Protein AF-A0A2H6MY97-F1 (afdb_monomer_lite)

Secondary structure (DSSP, 8-state):
----PPPHHHHHHHHHHHHHHHHTT-SEEEE-SSTTGGGT-S-EEEE-TTS-EEEE---SSSS-EEEEEEEETTEEEEEEEETT--SEEEEEESPPGGG--TTTS-GGGGGG-SEEEEEEE-SS-EEEEEEEETTEEEEEPEEEETTEEEEE--GGGG-SSEEEEEEEEEETTS-EEEEEEEEES-TT------HHHHHHHHS-HHHHHHHHHTT-

pLDDT: mean 85.17, std 16.28, range [37.44, 98.88]

Foldseek 3Di:
DDPPDDDPVRVVVVVVVVVCVVQLQAQEDEEADCACVVVVRNWQWFADPSQYIYGYHHDCPPQQWDKDWDQDVQQIWMDIDHPPQDWDKTWRAVHFPQSDGPNRGPLLVSQVDFKGKMFIDDPAAWPWKWKDKQNHTDDTFDDDDDRITIDGDHCVVQADDKMKMKIWIAGPVGRIDIDIHIGYSDPVDDDGDDPVSHCVVVDPVVVVVVVVVVVD

InterPro domains:
  IPR056229 TMEM62, Ig-like domain [PF24384] (84-187)

Sequence (216 aa):
YFTKSKSPKEILCYALIIYFALISFALVYLCGHFHTLGGLMPVLHTRHPDGTLELELGDWKNSRKYRILAFDHDLFSFADLKFEEWPVILITNPKSYLYSSYAHEPLQRILHSTHIRILAFSPSPIKSVKIMIDDIYLGDAIQVSGPLYVLKWSPKNYSQGFHQIAVTVKDISGRSATQLHTFAMQGSLSLKFDLLASWLLLTDHYIWVSIISDKW

Structure (mmCIF, N/CA/C/O backbone):
data_AF-A0A2H6MY97-F1
#
_entry.id   AF-A0A2H6MY97-F1
#
loop_
_atom_site.group_PDB
_atom_site.id
_atom_site.type_symbol
_atom_site.label_atom_id
_atom_site.label_alt_id
_atom_site.label_comp_id
_atom_site.label_asym_id
_atom_site.label_entity_id
_atom_site.label_seq_id
_atom_site.pdbx_PDB_ins_code
_atom_site.Cartn_x
_atom_site.Cartn_y
_atom_site.Cartn_z
_atom_site.occupancy
_atom_site.B_iso_or_equiv
_atom_site.auth_seq_id
_atom_site.auth_comp_id
_atom_site.auth_asym_id
_atom_site.auth_atom_id
_atom_site.pdbx_PDB_model_num
ATOM 1 N N . TYR A 1 1 ? 31.826 -40.127 -27.711 1.00 38.97 1 TYR A N 1
ATOM 2 C CA . TYR A 1 1 ? 31.377 -38.764 -28.046 1.00 38.97 1 TYR A CA 1
ATOM 3 C C . TYR A 1 1 ? 31.583 -37.884 -26.828 1.00 38.97 1 TYR A C 1
ATOM 5 O O . TYR A 1 1 ? 30.948 -38.112 -25.810 1.00 38.97 1 TYR A O 1
ATOM 13 N N . PHE A 1 2 ? 32.565 -36.984 -26.898 1.00 40.22 2 PHE A N 1
ATOM 14 C CA . PHE A 1 2 ? 32.974 -36.101 -25.804 1.00 40.22 2 PHE A CA 1
ATOM 15 C C . PHE A 1 2 ? 31.799 -35.235 -25.323 1.00 40.22 2 PHE A C 1
ATOM 17 O O . PHE A 1 2 ? 31.255 -34.449 -26.098 1.00 40.22 2 PHE A O 1
ATOM 24 N N . THR A 1 3 ? 31.439 -35.331 -24.043 1.00 49.44 3 THR A N 1
ATOM 25 C CA . THR A 1 3 ? 30.633 -34.313 -23.362 1.00 49.44 3 THR A CA 1
ATOM 26 C C . THR A 1 3 ? 31.499 -33.066 -23.234 1.00 49.44 3 THR A C 1
ATOM 28 O O . THR A 1 3 ? 32.335 -32.970 -22.335 1.00 49.44 3 THR A O 1
ATOM 31 N N . LYS A 1 4 ? 31.374 -32.131 -24.178 1.00 58.31 4 LYS A N 1
ATOM 32 C CA . LYS A 1 4 ? 32.044 -30.834 -24.074 1.00 58.31 4 LYS A CA 1
ATOM 33 C C . LYS A 1 4 ? 31.497 -30.152 -22.817 1.00 58.31 4 LYS A C 1
ATOM 35 O O . LYS A 1 4 ? 30.319 -29.807 -22.770 1.00 58.31 4 LYS A O 1
ATOM 40 N N . SER A 1 5 ? 32.334 -30.029 -21.786 1.00 61.84 5 SER A N 1
ATOM 41 C CA . SER A 1 5 ? 32.039 -29.199 -20.619 1.00 61.84 5 SER A CA 1
ATOM 42 C C . SER A 1 5 ? 31.714 -27.803 -21.133 1.00 61.84 5 SER A C 1
ATOM 44 O O . SER A 1 5 ? 32.575 -27.179 -21.757 1.00 61.84 5 SER A O 1
ATOM 46 N N . LYS A 1 6 ? 30.480 -27.335 -20.917 1.00 67.44 6 LYS A N 1
ATOM 47 C CA . LYS A 1 6 ? 30.110 -25.957 -21.251 1.00 67.44 6 LYS A CA 1
ATOM 48 C C . LYS A 1 6 ? 31.064 -25.014 -20.526 1.00 67.44 6 LYS A C 1
ATOM 50 O O . LYS A 1 6 ? 31.418 -25.256 -19.369 1.00 67.44 6 LYS A O 1
ATOM 55 N N . SER A 1 7 ? 31.502 -23.964 -21.207 1.00 74.44 7 SER A N 1
ATOM 56 C CA . SER A 1 7 ? 32.336 -22.957 -20.550 1.00 74.44 7 SER A CA 1
ATOM 57 C C . SER A 1 7 ? 31.523 -22.229 -19.466 1.00 74.44 7 SER A C 1
ATOM 59 O O . SER A 1 7 ? 30.298 -22.129 -19.590 1.00 74.44 7 SER A O 1
ATOM 61 N N . PRO A 1 8 ? 32.162 -21.666 -18.426 1.00 67.31 8 PRO A N 1
ATOM 62 C CA . PRO A 1 8 ? 31.464 -20.857 -17.425 1.00 67.31 8 PRO A CA 1
ATOM 63 C C . PRO A 1 8 ? 30.619 -19.733 -18.045 1.00 67.31 8 PRO A C 1
ATOM 65 O O . PRO A 1 8 ? 29.506 -19.483 -17.591 1.00 67.31 8 PRO A O 1
ATOM 68 N N . LYS A 1 9 ? 31.097 -19.122 -19.141 1.00 64.88 9 LYS A N 1
ATOM 69 C CA . LYS A 1 9 ? 30.366 -18.093 -19.901 1.00 64.88 9 LYS A CA 1
ATOM 70 C C . LYS A 1 9 ? 29.095 -18.648 -20.559 1.00 64.88 9 LYS A C 1
ATOM 72 O O . LYS A 1 9 ? 28.055 -18.002 -20.513 1.00 64.88 9 LYS A O 1
ATOM 77 N N . GLU A 1 10 ? 29.146 -19.855 -21.123 1.00 63.47 10 GLU A N 1
ATOM 78 C CA . GLU A 1 10 ? 27.969 -20.506 -21.714 1.00 63.47 10 GLU A CA 1
ATOM 79 C C . GLU A 1 10 ? 26.942 -20.895 -20.650 1.00 63.47 10 GLU A C 1
ATOM 81 O O . GLU A 1 10 ? 25.758 -20.627 -20.829 1.00 63.47 10 GLU A O 1
ATOM 86 N N . ILE A 1 11 ? 27.377 -21.495 -19.536 1.00 68.81 11 ILE A N 1
ATOM 87 C CA . ILE A 1 11 ? 26.490 -21.865 -18.418 1.00 68.81 11 ILE A CA 1
ATOM 88 C C . ILE A 1 11 ? 25.768 -20.625 -17.885 1.00 68.81 11 ILE A C 1
ATOM 90 O O . ILE A 1 11 ? 24.556 -20.663 -17.680 1.00 68.81 11 ILE A O 1
ATOM 94 N N . LEU A 1 12 ? 26.496 -19.520 -17.730 1.00 62.28 12 LEU A N 1
ATOM 95 C CA . LEU A 1 12 ? 25.949 -18.251 -17.273 1.00 62.28 12 LEU A CA 1
ATOM 96 C C . LEU A 1 12 ? 24.946 -17.654 -18.270 1.00 62.28 12 LEU A C 1
ATOM 98 O O . LEU A 1 12 ? 23.881 -17.210 -17.859 1.00 62.28 12 LEU A O 1
ATOM 102 N N . CYS A 1 13 ? 25.228 -17.721 -19.574 1.00 60.69 13 CYS A N 1
ATOM 103 C CA . CYS A 1 13 ? 24.280 -17.321 -20.618 1.00 60.69 13 CYS A CA 1
ATOM 104 C C . CYS A 1 13 ? 22.970 -18.121 -20.544 1.00 60.69 13 CYS A C 1
ATOM 106 O O . CYS A 1 13 ? 21.893 -17.535 -20.590 1.00 60.69 13 CYS A O 1
ATOM 108 N N . TYR A 1 14 ? 23.034 -19.447 -20.377 1.00 63.31 14 TYR A N 1
ATOM 109 C CA . TYR A 1 14 ? 21.825 -20.264 -20.211 1.00 63.31 14 TYR A CA 1
ATOM 110 C C . TYR A 1 14 ? 21.072 -19.926 -18.920 1.00 63.31 14 TYR A C 1
ATOM 112 O O . TYR A 1 14 ? 19.846 -19.871 -18.939 1.00 63.31 14 TYR A O 1
ATOM 120 N N . ALA A 1 15 ? 21.784 -19.676 -17.818 1.00 62.62 15 ALA A N 1
ATOM 121 C CA . ALA A 1 15 ? 21.173 -19.271 -16.555 1.00 62.62 15 ALA A CA 1
ATOM 122 C C . ALA A 1 15 ? 20.462 -17.914 -16.673 1.00 62.62 15 ALA A C 1
ATOM 124 O O . ALA A 1 15 ? 19.331 -17.796 -16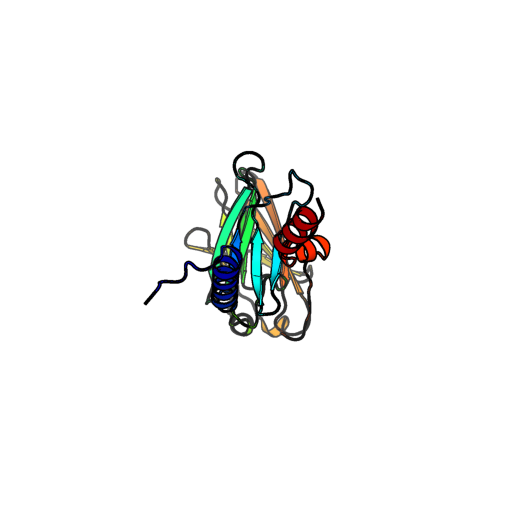.217 1.00 62.62 15 ALA A O 1
ATOM 125 N N . LEU A 1 16 ? 21.073 -16.934 -17.348 1.00 64.19 16 LEU A N 1
ATOM 126 C CA . LEU A 1 16 ? 20.469 -15.630 -17.639 1.00 64.19 16 LEU A CA 1
ATOM 127 C C . LEU A 1 16 ? 19.247 -15.764 -18.552 1.00 64.19 16 LEU A C 1
ATOM 129 O O . LEU A 1 16 ? 18.203 -15.200 -18.252 1.00 64.19 16 LEU A O 1
ATOM 133 N N . ILE A 1 17 ? 19.327 -16.556 -19.624 1.00 62.78 17 ILE A N 1
ATOM 134 C CA . ILE A 1 17 ? 18.186 -16.785 -20.526 1.00 62.78 17 ILE A CA 1
ATOM 135 C C . ILE A 1 17 ? 17.017 -17.425 -19.773 1.00 62.78 17 ILE A C 1
ATOM 137 O O . ILE A 1 17 ? 15.880 -16.995 -19.935 1.00 62.78 17 ILE A O 1
ATOM 141 N N . ILE A 1 18 ? 17.283 -18.432 -18.937 1.00 61.59 18 ILE A N 1
ATOM 142 C CA . ILE A 1 18 ? 16.250 -19.075 -18.117 1.00 61.59 18 ILE A CA 1
ATOM 143 C C . ILE A 1 18 ? 15.698 -18.089 -17.081 1.00 61.59 18 ILE A C 1
ATOM 145 O O . ILE A 1 18 ? 14.490 -18.039 -16.890 1.00 61.59 18 ILE A O 1
ATOM 149 N N . TYR A 1 19 ? 16.551 -17.282 -16.451 1.00 65.69 19 TYR A N 1
ATOM 150 C CA . TYR A 1 19 ? 16.151 -16.243 -15.504 1.00 65.69 19 TYR A CA 1
ATOM 151 C C . TYR A 1 19 ? 15.203 -15.226 -16.151 1.00 65.69 19 TYR A C 1
ATOM 153 O O . TYR A 1 19 ? 14.087 -15.052 -15.668 1.00 65.69 19 TYR A O 1
ATOM 161 N N . PHE A 1 20 ? 15.586 -14.643 -17.290 1.00 64.94 20 PHE A N 1
ATOM 162 C CA . PHE A 1 20 ? 14.741 -13.702 -18.026 1.00 64.94 20 PHE A CA 1
ATOM 163 C C . PHE A 1 20 ? 13.448 -14.357 -18.527 1.00 64.94 20 PHE A C 1
ATOM 165 O O . PHE A 1 20 ? 12.383 -13.764 -18.396 1.00 64.94 20 PHE A O 1
ATOM 172 N N . ALA A 1 21 ? 13.511 -15.594 -19.033 1.00 63.91 21 ALA A N 1
ATOM 173 C CA . ALA A 1 21 ? 12.329 -16.315 -19.503 1.00 63.91 21 ALA A CA 1
ATOM 174 C C . ALA A 1 21 ? 11.362 -16.703 -18.374 1.00 63.91 21 ALA A C 1
ATOM 176 O O . ALA A 1 21 ? 10.161 -16.785 -18.607 1.00 63.91 21 ALA A O 1
ATOM 177 N N . LEU A 1 22 ? 11.855 -16.968 -17.161 1.00 64.75 22 LEU A N 1
ATOM 178 C CA . LEU A 1 22 ? 11.011 -17.268 -16.001 1.00 64.75 22 LEU A CA 1
ATOM 179 C C . LEU A 1 22 ? 10.420 -15.996 -15.389 1.00 64.75 22 LEU A C 1
ATOM 181 O O . LEU A 1 22 ? 9.264 -16.001 -14.969 1.00 64.75 22 LEU A O 1
ATOM 185 N N . ILE A 1 23 ? 11.194 -14.912 -15.351 1.00 68.31 23 ILE A N 1
ATOM 186 C CA . ILE A 1 23 ? 10.753 -13.637 -14.782 1.00 68.31 23 ILE A CA 1
ATOM 187 C C . ILE A 1 23 ? 9.728 -12.956 -15.673 1.00 68.31 23 ILE A C 1
ATOM 189 O O . ILE A 1 23 ? 8.790 -12.391 -15.130 1.00 68.31 23 ILE A O 1
ATOM 193 N N . SER A 1 24 ? 9.796 -13.116 -16.996 1.00 68.88 24 SER A N 1
ATOM 194 C CA . SER A 1 24 ? 8.842 -12.472 -17.906 1.00 68.88 24 SER A CA 1
ATOM 195 C C . SER A 1 24 ? 7.388 -12.934 -17.779 1.00 68.88 24 SER A C 1
ATOM 197 O O . SER A 1 24 ? 6.500 -12.366 -18.411 1.00 68.88 24 SER A O 1
ATOM 199 N N . PHE A 1 25 ? 7.124 -13.983 -16.995 1.00 76.38 25 PHE A N 1
ATOM 200 C CA . PHE A 1 25 ? 5.769 -14.424 -16.645 1.00 76.38 25 PHE A CA 1
ATOM 201 C C . PHE A 1 25 ? 5.404 -14.140 -15.185 1.00 76.38 25 PHE A C 1
ATOM 203 O O . PHE A 1 25 ? 4.268 -14.391 -14.776 1.00 76.38 25 PHE A O 1
ATOM 210 N N . ALA A 1 26 ? 6.350 -13.654 -14.383 1.00 84.44 26 ALA A N 1
ATOM 211 C CA . ALA A 1 26 ? 6.136 -13.360 -12.982 1.00 84.44 26 ALA A CA 1
ATOM 212 C C . ALA A 1 26 ? 5.527 -11.966 -12.820 1.00 84.44 26 ALA A C 1
ATOM 214 O O . ALA A 1 26 ? 5.943 -10.997 -13.437 1.00 84.44 26 ALA A O 1
ATOM 215 N N . LEU A 1 27 ? 4.565 -11.833 -11.910 1.00 88.75 27 LEU A N 1
ATOM 216 C CA . LEU A 1 27 ? 4.061 -10.512 -11.537 1.00 88.75 27 LEU A CA 1
ATOM 217 C C . LEU A 1 27 ? 5.124 -9.691 -10.793 1.00 88.75 27 LEU A C 1
ATOM 219 O O . LEU A 1 27 ? 5.242 -8.478 -10.974 1.00 88.75 27 LEU A O 1
ATOM 223 N N . VAL A 1 28 ? 5.861 -10.357 -9.904 1.00 92.44 28 VAL A N 1
ATOM 224 C CA . VAL A 1 28 ? 6.792 -9.716 -8.985 1.00 92.44 28 VAL A CA 1
ATOM 225 C C . VAL A 1 28 ? 7.951 -10.644 -8.635 1.00 92.44 28 VAL A C 1
ATOM 227 O O . VAL A 1 28 ? 7.749 -11.804 -8.277 1.00 92.44 28 VAL A O 1
ATOM 230 N N . TYR A 1 29 ? 9.161 -10.103 -8.684 1.00 90.75 29 TYR A N 1
ATOM 231 C CA . TYR A 1 29 ? 10.372 -10.662 -8.109 1.00 90.75 29 TYR A CA 1
ATOM 232 C C . TYR A 1 29 ? 10.676 -9.941 -6.788 1.00 90.75 29 TYR A C 1
ATOM 234 O O . TYR A 1 29 ? 10.861 -8.723 -6.744 1.00 90.75 29 TYR A O 1
ATOM 242 N N . LEU A 1 30 ? 10.666 -10.695 -5.687 1.00 90.44 30 LEU A N 1
ATOM 243 C CA . LEU A 1 30 ? 10.935 -10.190 -4.340 1.00 90.44 30 LEU A CA 1
ATOM 244 C C . LEU A 1 30 ? 12.394 -10.490 -3.987 1.00 90.44 30 LEU A C 1
ATOM 246 O O . LEU A 1 30 ? 12.777 -11.658 -3.919 1.00 90.44 30 LEU A O 1
ATOM 250 N N . CYS A 1 31 ? 13.194 -9.455 -3.738 1.00 85.94 31 CYS A N 1
ATOM 251 C CA . CYS A 1 31 ? 14.625 -9.589 -3.471 1.00 85.94 31 CYS A CA 1
ATOM 252 C C . CYS A 1 31 ? 15.071 -8.758 -2.252 1.00 85.94 31 CYS A C 1
ATOM 254 O O . CYS A 1 31 ? 14.280 -8.060 -1.617 1.00 85.94 31 CYS A O 1
ATOM 256 N N . GLY A 1 32 ? 16.344 -8.885 -1.881 1.00 80.25 32 GLY A N 1
ATOM 257 C CA . GLY A 1 32 ? 16.951 -8.210 -0.730 1.00 80.25 32 GLY A CA 1
ATOM 258 C C . GLY A 1 32 ? 18.463 -8.408 -0.722 1.00 80.25 32 GLY A C 1
ATOM 259 O O . GLY A 1 32 ? 19.000 -8.914 0.253 1.00 80.25 32 GLY A O 1
ATOM 260 N N . HIS A 1 33 ? 19.121 -8.132 -1.850 1.00 70.12 33 HIS A N 1
ATOM 261 C CA . HIS A 1 33 ? 20.550 -8.381 -2.066 1.00 70.12 33 HIS A CA 1
ATOM 262 C C . HIS A 1 33 ? 21.409 -7.128 -1.804 1.00 70.12 33 HIS A C 1
ATOM 264 O O . HIS A 1 33 ? 22.346 -7.168 -1.010 1.00 70.12 33 HIS A O 1
ATOM 270 N N . PHE A 1 34 ? 21.062 -6.007 -2.433 1.00 61.81 34 PHE A N 1
ATOM 271 C CA . PHE A 1 34 ? 21.567 -4.654 -2.204 1.00 61.81 34 PHE A CA 1
ATOM 272 C C . PHE A 1 34 ? 20.952 -3.976 -0.966 1.00 61.81 34 PHE A C 1
ATOM 274 O O . PHE A 1 34 ? 21.563 -3.067 -0.395 1.00 61.81 34 PHE A O 1
ATOM 281 N N . HIS A 1 35 ? 19.769 -4.414 -0.520 1.00 77.12 35 HIS A N 1
ATOM 282 C CA . HIS A 1 35 ? 19.024 -3.848 0.610 1.00 77.12 35 HIS A CA 1
ATOM 283 C C . HIS A 1 35 ? 18.748 -2.345 0.450 1.00 77.12 35 HIS A C 1
ATOM 285 O O . HIS A 1 35 ? 17.956 -1.947 -0.389 1.00 77.12 35 HIS A O 1
ATOM 291 N N . THR A 1 36 ? 19.358 -1.496 1.279 1.00 71.56 36 THR A N 1
ATOM 292 C CA . THR A 1 36 ? 19.249 -0.032 1.185 1.00 71.56 36 THR A CA 1
ATOM 293 C C . THR A 1 36 ? 20.544 0.609 0.682 1.00 71.56 36 THR A C 1
ATOM 295 O O . THR A 1 36 ? 20.726 1.817 0.832 1.00 71.56 36 THR A O 1
ATOM 298 N N . LEU A 1 37 ? 21.491 -0.195 0.169 1.00 70.00 37 LEU A N 1
ATOM 299 C CA . LEU A 1 37 ? 22.876 0.202 -0.115 1.00 70.00 37 LEU A CA 1
ATOM 300 C C . LEU A 1 37 ? 23.516 0.952 1.064 1.00 70.00 37 LEU A C 1
ATOM 302 O O . LEU A 1 37 ? 24.017 2.064 0.920 1.00 70.00 37 LEU A O 1
ATOM 306 N N . GLY A 1 38 ? 23.421 0.383 2.269 1.00 63.66 38 GLY A N 1
ATOM 307 C CA . GLY A 1 38 ? 23.922 1.031 3.488 1.00 63.66 38 GLY A CA 1
ATOM 308 C C . GLY A 1 38 ? 23.160 2.305 3.884 1.00 63.66 38 GLY A C 1
ATOM 309 O O . GLY A 1 38 ? 23.688 3.119 4.635 1.00 63.66 38 GLY A O 1
ATOM 310 N N . GLY A 1 39 ? 21.934 2.487 3.384 1.00 66.62 39 GLY A N 1
ATOM 311 C CA . GLY A 1 39 ? 21.072 3.640 3.644 1.00 66.62 39 GLY A CA 1
ATOM 312 C C . GLY A 1 39 ? 21.035 4.688 2.527 1.00 66.62 39 GLY A C 1
ATOM 313 O O . GLY A 1 39 ? 20.216 5.600 2.612 1.00 66.62 39 GLY A O 1
ATOM 314 N N . LEU A 1 40 ? 21.863 4.569 1.480 1.00 66.56 40 LEU A N 1
ATOM 315 C CA . LEU A 1 40 ? 21.878 5.526 0.365 1.00 66.56 40 LEU A CA 1
ATOM 316 C C . LEU A 1 40 ? 20.614 5.470 -0.501 1.00 66.56 40 LEU A C 1
ATOM 318 O O . LEU A 1 40 ? 20.195 6.495 -1.034 1.00 66.56 40 LEU A O 1
ATOM 322 N N . MET A 1 41 ? 20.010 4.291 -0.654 1.00 72.88 41 MET A N 1
ATOM 323 C CA . MET A 1 41 ? 18.825 4.088 -1.489 1.00 72.88 41 MET A CA 1
ATOM 324 C C . MET A 1 41 ? 17.763 3.343 -0.679 1.00 72.88 41 MET A C 1
ATOM 326 O O . MET A 1 41 ? 17.714 2.117 -0.702 1.00 72.88 41 MET A O 1
ATOM 330 N N . PRO A 1 42 ? 16.920 4.058 0.087 1.00 71.56 42 PRO A N 1
ATOM 331 C CA . PRO A 1 42 ? 15.981 3.435 1.020 1.00 71.56 42 PRO A CA 1
ATOM 332 C C . PRO A 1 42 ? 14.836 2.678 0.333 1.00 71.56 42 PRO A C 1
ATOM 334 O O . PRO A 1 42 ? 14.143 1.911 1.000 1.00 71.56 42 PRO A O 1
ATOM 337 N N . VAL A 1 43 ? 14.629 2.904 -0.969 1.00 80.81 43 VAL A N 1
ATOM 338 C CA . VAL A 1 43 ? 13.640 2.215 -1.803 1.00 80.81 43 VAL A CA 1
ATOM 339 C C . VAL A 1 43 ? 14.310 1.824 -3.116 1.00 80.81 43 VAL A C 1
ATOM 341 O O . VAL A 1 43 ? 14.70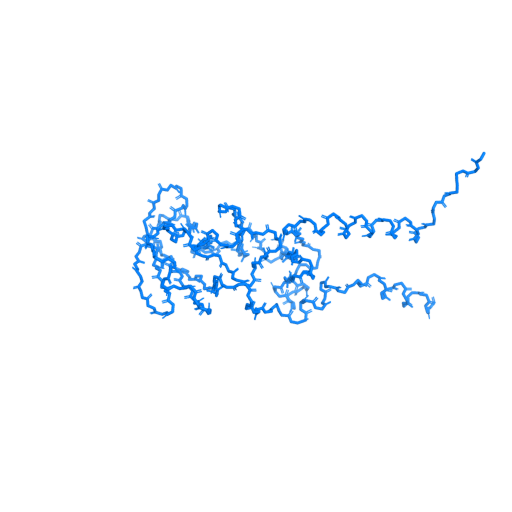6 2.691 -3.894 1.00 80.81 43 VAL A O 1
ATOM 344 N N . LEU A 1 44 ? 14.415 0.520 -3.360 1.00 85.31 44 LEU A N 1
ATOM 345 C CA . LEU A 1 44 ? 14.981 -0.057 -4.575 1.00 85.31 44 LEU A CA 1
ATOM 346 C C . LEU A 1 44 ? 13.901 -0.870 -5.281 1.00 85.31 44 LEU A C 1
ATOM 348 O O . LEU A 1 44 ? 13.835 -2.090 -5.209 1.00 85.31 44 LEU A O 1
ATOM 352 N N . HIS A 1 45 ? 13.000 -0.160 -5.946 1.00 92.25 45 HIS A N 1
ATOM 353 C CA . HIS A 1 45 ? 11.918 -0.774 -6.702 1.00 92.25 45 HIS A CA 1
ATOM 354 C C . HIS A 1 45 ? 11.995 -0.341 -8.155 1.00 92.25 45 HIS A C 1
ATOM 356 O O . HIS A 1 45 ? 12.256 0.828 -8.453 1.00 92.25 45 HIS A O 1
ATOM 362 N N . THR A 1 46 ? 11.705 -1.266 -9.057 1.00 89.31 46 THR A N 1
ATOM 363 C CA . THR A 1 46 ? 11.552 -0.950 -10.471 1.00 89.31 46 THR A CA 1
ATOM 364 C C . THR A 1 46 ? 10.511 -1.842 -11.138 1.00 89.31 46 THR A C 1
ATOM 366 O O . THR A 1 46 ? 9.900 -2.717 -10.517 1.00 89.31 46 THR A O 1
ATOM 369 N N . ARG A 1 47 ? 10.289 -1.582 -12.424 1.00 90.12 47 ARG A N 1
ATOM 370 C CA . ARG A 1 47 ? 9.453 -2.389 -13.301 1.00 90.12 47 ARG A CA 1
ATOM 371 C C . ARG A 1 47 ? 10.205 -2.675 -14.590 1.00 90.12 47 ARG A C 1
ATOM 373 O O . ARG A 1 47 ? 10.650 -1.746 -15.266 1.00 90.12 47 ARG A O 1
ATOM 380 N N . HIS A 1 48 ? 10.287 -3.953 -14.926 1.00 87.12 48 HIS A N 1
ATOM 381 C CA . HIS A 1 48 ? 10.849 -4.444 -16.176 1.00 87.12 48 HIS A CA 1
ATOM 382 C C . HIS A 1 48 ? 9.950 -4.086 -17.372 1.00 87.12 48 HIS A C 1
ATOM 384 O O . HIS A 1 48 ? 8.754 -3.831 -17.191 1.00 87.12 48 HIS A O 1
ATOM 390 N N . PRO A 1 49 ? 10.485 -4.050 -18.609 1.00 84.38 49 PRO A N 1
ATOM 391 C CA . PRO A 1 49 ? 9.704 -3.716 -19.805 1.00 84.38 49 PRO A CA 1
ATOM 392 C C . PRO A 1 49 ? 8.488 -4.619 -20.058 1.00 84.38 49 PRO A C 1
ATOM 394 O O . PRO A 1 49 ? 7.506 -4.162 -20.639 1.00 84.38 49 PRO A O 1
ATOM 397 N N . ASP A 1 50 ? 8.540 -5.876 -19.616 1.00 83.94 50 ASP A N 1
ATOM 398 C CA . ASP A 1 50 ? 7.431 -6.839 -19.687 1.00 83.94 50 ASP A CA 1
ATOM 399 C C . ASP A 1 50 ? 6.319 -6.573 -18.657 1.00 83.94 50 ASP A C 1
ATOM 401 O O . ASP A 1 50 ? 5.218 -7.102 -18.784 1.00 83.94 50 ASP A O 1
ATOM 405 N N . GLY A 1 51 ? 6.564 -5.688 -17.689 1.00 87.12 51 GLY A N 1
ATOM 406 C CA . GLY A 1 51 ? 5.633 -5.343 -16.624 1.00 87.12 51 GLY A CA 1
ATOM 407 C C . GLY A 1 51 ? 5.931 -6.022 -15.290 1.00 87.12 51 GLY A C 1
ATOM 408 O O . GLY A 1 51 ? 5.227 -5.725 -14.321 1.00 87.12 51 GLY A O 1
ATOM 409 N N . THR A 1 52 ? 6.947 -6.879 -15.202 1.00 89.94 52 THR A N 1
ATOM 410 C CA . THR A 1 52 ? 7.346 -7.540 -13.955 1.00 89.94 52 THR A CA 1
ATOM 411 C C . THR A 1 52 ? 7.881 -6.519 -12.960 1.00 89.94 52 THR A C 1
ATOM 413 O O . THR A 1 52 ? 8.720 -5.681 -13.296 1.00 89.94 52 THR A O 1
ATOM 416 N N . LEU A 1 53 ? 7.408 -6.565 -11.717 1.00 92.38 53 LEU A N 1
ATOM 417 C CA . LEU A 1 53 ? 7.948 -5.730 -10.645 1.00 92.38 53 LEU A CA 1
ATOM 418 C C . LEU A 1 53 ? 9.202 -6.375 -10.060 1.00 92.38 53 LEU A C 1
ATOM 420 O O . LEU A 1 53 ? 9.184 -7.554 -9.731 1.00 92.38 53 LEU A O 1
ATOM 424 N N . GLU A 1 54 ? 10.253 -5.598 -9.843 1.00 91.38 54 GLU A N 1
ATOM 425 C CA . GLU A 1 54 ? 11.403 -6.023 -9.045 1.00 91.38 54 GLU A CA 1
ATOM 426 C C . GLU A 1 54 ? 11.464 -5.164 -7.790 1.00 91.38 54 GLU A C 1
ATOM 428 O O . GLU A 1 54 ? 11.583 -3.938 -7.865 1.00 91.38 54 GLU A O 1
ATOM 433 N N . LEU A 1 55 ? 11.278 -5.814 -6.640 1.00 93.12 55 LEU A N 1
ATOM 434 C CA . LEU A 1 55 ? 11.032 -5.143 -5.374 1.00 93.12 55 LEU A CA 1
ATOM 435 C C . LEU A 1 55 ? 12.031 -5.584 -4.314 1.00 93.12 55 LEU A C 1
ATOM 437 O O . LEU A 1 55 ? 11.821 -6.582 -3.612 1.00 93.12 55 LEU A O 1
ATOM 441 N N . GLU A 1 56 ? 13.067 -4.784 -4.141 1.00 91.06 56 GLU A N 1
ATOM 442 C CA . GLU A 1 56 ? 14.088 -5.010 -3.141 1.00 91.06 56 GLU A CA 1
ATOM 443 C C . GLU A 1 56 ? 13.682 -4.496 -1.761 1.00 91.06 56 GLU A C 1
ATOM 445 O O . GLU A 1 56 ? 13.237 -3.362 -1.596 1.00 91.06 56 GLU A O 1
ATOM 450 N N . LEU A 1 57 ? 13.858 -5.344 -0.749 1.00 92.56 57 LEU A N 1
ATOM 451 C CA . LEU A 1 57 ? 13.573 -5.022 0.639 1.00 92.56 57 LEU A CA 1
ATOM 452 C C . LEU A 1 57 ? 14.864 -4.829 1.447 1.00 92.56 57 LEU A C 1
ATOM 454 O O . LEU A 1 57 ? 15.807 -5.627 1.395 1.00 92.56 57 LEU A O 1
ATOM 458 N N . GLY A 1 58 ? 14.871 -3.778 2.270 1.00 89.25 58 GLY A N 1
ATOM 459 C CA . GLY A 1 58 ? 15.913 -3.555 3.269 1.00 89.25 58 GLY A CA 1
ATOM 460 C C . GLY A 1 58 ? 16.042 -4.714 4.265 1.00 89.25 58 GLY A C 1
ATOM 461 O O . GLY A 1 58 ? 15.115 -5.489 4.486 1.00 89.25 58 GLY A O 1
ATOM 462 N N . ASP A 1 59 ? 17.204 -4.838 4.894 1.00 87.56 59 ASP A N 1
ATOM 463 C CA . ASP A 1 59 ? 17.494 -5.965 5.773 1.00 87.56 59 ASP A CA 1
ATOM 464 C C . ASP A 1 59 ? 16.771 -5.880 7.130 1.00 87.56 59 ASP A C 1
ATOM 466 O O . ASP A 1 59 ? 16.499 -4.805 7.675 1.00 87.56 59 ASP A O 1
ATOM 470 N N . TRP A 1 60 ? 16.521 -7.037 7.744 1.00 89.88 60 TRP A N 1
ATOM 471 C CA . TRP A 1 60 ? 15.960 -7.081 9.096 1.00 89.88 60 TRP A CA 1
ATOM 472 C C . TRP A 1 60 ? 16.982 -6.724 10.185 1.00 89.88 60 TRP A C 1
ATOM 474 O O . TRP A 1 60 ? 16.609 -6.185 11.227 1.00 89.88 60 TRP A O 1
ATOM 484 N N . LYS A 1 61 ? 18.266 -7.043 9.990 1.00 88.75 61 LYS A N 1
ATOM 485 C CA . LYS A 1 61 ? 19.291 -6.962 11.043 1.00 88.75 61 LYS A CA 1
ATOM 486 C C . LYS A 1 61 ? 19.546 -5.518 11.485 1.00 88.75 61 LYS A C 1
ATOM 488 O O . LYS A 1 61 ? 19.554 -5.246 12.684 1.00 88.75 61 LYS A O 1
ATOM 493 N N . ASN A 1 62 ? 19.723 -4.623 10.521 1.00 86.31 62 ASN A N 1
ATOM 494 C CA . ASN A 1 62 ? 20.092 -3.226 10.695 1.00 86.31 62 ASN A CA 1
ATOM 495 C C . ASN A 1 62 ? 18.902 -2.309 10.399 1.00 86.31 62 ASN A C 1
ATOM 497 O O . ASN A 1 62 ? 18.565 -1.457 11.218 1.00 86.31 62 ASN A O 1
ATOM 501 N N . SER A 1 63 ? 18.231 -2.505 9.259 1.00 86.00 63 SER A N 1
ATOM 502 C CA . SER A 1 63 ? 17.145 -1.614 8.826 1.00 86.00 63 SER A CA 1
ATOM 503 C C . SER A 1 63 ? 15.797 -1.934 9.487 1.00 86.00 63 SER A C 1
ATOM 505 O O . SER A 1 63 ? 14.886 -1.102 9.451 1.00 86.00 63 SER A O 1
ATOM 507 N N . ARG A 1 64 ? 15.670 -3.120 10.111 1.00 93.31 64 ARG A N 1
ATOM 508 C CA . ARG A 1 64 ? 14.439 -3.633 10.749 1.00 93.31 64 ARG A CA 1
ATOM 509 C C . ARG A 1 64 ? 13.237 -3.592 9.806 1.00 93.31 64 ARG A C 1
ATOM 511 O O . ARG A 1 64 ? 12.113 -3.331 10.235 1.00 93.31 64 ARG A O 1
ATOM 518 N N . LYS A 1 65 ? 13.485 -3.804 8.513 1.00 94.25 65 LYS A N 1
ATOM 519 C CA . LYS A 1 65 ? 12.457 -3.747 7.477 1.00 94.25 65 LYS A CA 1
ATOM 520 C C . LYS A 1 65 ? 11.796 -5.105 7.289 1.00 94.25 65 LYS A C 1
ATOM 522 O O . LYS A 1 65 ? 12.457 -6.138 7.321 1.00 94.25 65 LYS A O 1
ATOM 527 N N . TYR A 1 66 ? 10.487 -5.091 7.090 1.00 95.50 66 TYR A N 1
ATOM 528 C CA . TYR A 1 66 ? 9.693 -6.253 6.709 1.00 95.50 66 TYR A CA 1
ATOM 529 C C . TYR A 1 66 ? 8.622 -5.824 5.706 1.00 95.50 66 TYR A C 1
ATOM 531 O O . TYR A 1 66 ? 8.246 -4.654 5.657 1.00 95.50 66 TYR A O 1
ATOM 539 N N . ARG A 1 67 ? 8.136 -6.766 4.900 1.00 96.69 67 ARG A N 1
ATOM 540 C CA . ARG A 1 67 ? 7.090 -6.524 3.903 1.00 96.69 67 ARG A CA 1
ATOM 541 C C . ARG A 1 67 ? 5.837 -7.286 4.289 1.00 96.69 67 ARG A C 1
ATOM 543 O O . ARG A 1 67 ? 5.908 -8.475 4.595 1.00 96.69 67 ARG A O 1
ATOM 550 N N . ILE A 1 68 ? 4.694 -6.618 4.217 1.00 97.00 68 ILE A N 1
ATOM 551 C CA . ILE A 1 68 ? 3.406 -7.301 4.087 1.00 97.00 68 ILE A CA 1
ATOM 552 C C . ILE A 1 68 ? 2.950 -7.197 2.641 1.00 97.00 68 ILE A C 1
ATOM 554 O O . ILE A 1 68 ? 3.172 -6.182 1.985 1.00 97.00 68 ILE A O 1
ATOM 558 N N . LEU A 1 69 ? 2.314 -8.249 2.146 1.00 97.25 69 LEU A N 1
ATOM 559 C CA . LEU A 1 69 ? 1.743 -8.286 0.810 1.00 97.25 69 LEU A CA 1
ATOM 560 C C . LEU A 1 69 ? 0.401 -9.004 0.838 1.00 97.25 69 LEU A C 1
ATOM 562 O O . LEU A 1 69 ? 0.146 -9.833 1.713 1.00 97.25 69 LEU A O 1
ATOM 566 N N . ALA A 1 70 ? -0.459 -8.663 -0.109 1.00 97.69 70 ALA A N 1
ATOM 567 C CA . ALA A 1 70 ? -1.783 -9.234 -0.246 1.00 97.69 70 ALA A CA 1
ATOM 568 C C . ALA A 1 70 ? -2.167 -9.341 -1.720 1.00 97.69 70 ALA A C 1
ATOM 570 O O . ALA A 1 70 ? -1.809 -8.488 -2.534 1.00 97.69 70 ALA A O 1
ATOM 571 N N . PHE A 1 71 ? -2.943 -10.379 -2.019 1.00 96.75 71 PHE A N 1
ATOM 572 C CA . PHE A 1 71 ? -3.651 -10.528 -3.280 1.00 96.75 71 PHE A CA 1
ATOM 573 C C . PHE A 1 71 ? -5.139 -10.308 -3.036 1.00 96.75 71 PHE A C 1
ATOM 575 O O . PHE A 1 71 ? -5.749 -10.969 -2.196 1.00 96.75 71 PHE A O 1
ATOM 582 N N . ASP A 1 72 ? -5.720 -9.369 -3.770 1.00 96.50 72 ASP A N 1
ATOM 583 C CA . ASP A 1 72 ? -7.113 -8.966 -3.648 1.00 96.50 72 ASP A CA 1
ATOM 584 C C . ASP A 1 72 ? -7.773 -9.053 -5.024 1.00 96.50 72 ASP A C 1
ATOM 586 O O . ASP A 1 72 ? -7.614 -8.166 -5.858 1.00 96.50 72 ASP A O 1
ATOM 590 N N . HIS A 1 73 ? -8.488 -10.152 -5.277 1.00 95.81 73 HIS A N 1
ATOM 591 C CA . HIS A 1 73 ? -9.066 -10.457 -6.592 1.00 95.81 73 HIS A CA 1
ATOM 592 C C . HIS A 1 73 ? -8.016 -10.407 -7.715 1.00 95.81 73 HIS A C 1
ATOM 594 O O . HIS A 1 73 ? -8.238 -9.778 -8.752 1.00 95.81 73 HIS A O 1
ATOM 600 N N . ASP A 1 74 ? -6.892 -11.097 -7.506 1.00 94.62 74 ASP A N 1
ATOM 601 C CA . ASP A 1 74 ? -5.730 -11.162 -8.407 1.00 94.62 74 ASP A CA 1
ATOM 602 C C . ASP A 1 74 ? -4.975 -9.829 -8.584 1.00 94.62 74 ASP A C 1
ATOM 604 O O . ASP A 1 74 ? -4.143 -9.703 -9.477 1.00 94.62 74 ASP A O 1
ATOM 608 N N . LEU A 1 75 ? -5.236 -8.835 -7.727 1.00 95.62 75 LEU A N 1
ATOM 609 C CA . LEU A 1 75 ? -4.460 -7.597 -7.648 1.00 95.62 75 LEU A CA 1
ATOM 610 C C . LEU A 1 75 ? -3.442 -7.691 -6.511 1.00 95.62 75 LEU A C 1
ATOM 612 O O . LEU A 1 75 ? -3.814 -7.938 -5.364 1.00 95.62 75 LEU A O 1
ATOM 616 N N . PHE A 1 76 ? -2.171 -7.466 -6.812 1.00 96.69 76 PHE A N 1
ATOM 617 C CA . PHE A 1 76 ? -1.076 -7.480 -5.850 1.00 96.69 76 PHE A CA 1
ATOM 618 C C . PHE A 1 76 ? -0.884 -6.108 -5.205 1.00 96.69 76 PHE A C 1
ATOM 620 O O . PHE A 1 76 ? -0.691 -5.107 -5.893 1.00 96.69 76 PHE A O 1
ATOM 627 N N . SER A 1 77 ? -0.847 -6.061 -3.880 1.00 97.62 77 SER A N 1
ATOM 628 C CA . SER A 1 77 ? -0.474 -4.867 -3.121 1.00 97.62 77 SER A CA 1
ATOM 629 C C . SER A 1 77 ? 0.503 -5.247 -2.022 1.00 97.62 77 SER A C 1
ATOM 631 O O . SER A 1 77 ? 0.423 -6.338 -1.461 1.00 97.62 77 SER A O 1
ATOM 633 N N . PHE A 1 78 ? 1.411 -4.341 -1.679 1.00 97.88 78 PHE A N 1
ATOM 634 C CA . PHE A 1 78 ? 2.365 -4.552 -0.596 1.00 97.88 78 PHE A CA 1
ATOM 635 C C . PHE A 1 78 ? 2.676 -3.248 0.138 1.00 97.88 78 PHE A C 1
ATOM 637 O O . PHE A 1 78 ? 2.392 -2.157 -0.360 1.00 97.88 78 PHE A O 1
ATOM 644 N N . ALA A 1 79 ? 3.257 -3.380 1.325 1.00 96.19 79 ALA A N 1
ATOM 645 C CA . ALA A 1 79 ? 3.825 -2.280 2.085 1.00 96.19 79 ALA A CA 1
ATOM 646 C C . ALA A 1 79 ? 5.146 -2.720 2.716 1.00 96.19 79 ALA A C 1
ATOM 648 O O . ALA A 1 79 ? 5.215 -3.782 3.345 1.00 96.19 79 ALA A O 1
ATOM 649 N N . ASP A 1 80 ? 6.162 -1.872 2.570 1.00 96.19 80 ASP A N 1
ATOM 650 C CA . ASP A 1 80 ? 7.455 -2.028 3.229 1.00 96.19 80 ASP A CA 1
ATOM 651 C C . ASP A 1 80 ? 7.477 -1.212 4.505 1.00 96.19 80 ASP A C 1
ATOM 653 O O . ASP A 1 80 ? 7.330 0.010 4.502 1.00 96.19 80 ASP A O 1
ATOM 657 N N . LEU A 1 81 ? 7.666 -1.907 5.612 1.00 95.56 81 LEU A N 1
ATOM 658 C CA . LEU A 1 81 ? 7.409 -1.411 6.950 1.00 95.56 81 LEU A CA 1
ATOM 659 C C . LEU A 1 81 ? 8.669 -1.530 7.782 1.00 95.56 81 LEU A C 1
ATOM 661 O O . LEU A 1 81 ? 9.539 -2.357 7.508 1.00 95.56 81 LEU A O 1
ATOM 665 N N . LYS A 1 82 ? 8.769 -0.707 8.819 1.00 95.75 82 LYS A N 1
ATOM 666 C CA . LYS A 1 82 ? 9.796 -0.850 9.843 1.00 95.75 82 LYS A CA 1
ATOM 667 C C . LYS A 1 82 ? 9.175 -1.460 11.092 1.00 95.75 82 LYS A C 1
ATOM 669 O O . LYS A 1 82 ? 8.036 -1.157 11.441 1.00 95.75 82 LYS A O 1
ATOM 674 N N . PHE A 1 83 ? 9.902 -2.360 11.742 1.00 95.44 83 PHE A N 1
ATOM 675 C CA . PHE A 1 83 ? 9.472 -2.957 13.002 1.00 95.44 83 PHE A CA 1
ATOM 676 C C . PHE A 1 83 ? 9.118 -1.874 14.033 1.00 95.44 83 PHE A C 1
ATOM 678 O O . PHE A 1 83 ? 9.776 -0.839 14.084 1.00 95.44 83 PHE A O 1
ATOM 685 N N . GLU A 1 84 ? 8.078 -2.134 14.829 1.00 95.25 84 GLU A N 1
ATOM 686 C CA . GLU A 1 84 ? 7.524 -1.234 15.858 1.00 95.25 84 GLU A CA 1
ATOM 687 C C . GLU A 1 84 ? 6.891 0.081 15.370 1.00 95.25 84 GLU A C 1
ATOM 689 O O . GLU A 1 84 ? 6.381 0.845 16.191 1.00 95.25 84 GLU A O 1
ATOM 694 N N . GLU A 1 85 ? 6.800 0.315 14.058 1.00 96.75 85 GLU A N 1
ATOM 695 C CA . GLU A 1 85 ? 5.971 1.391 13.508 1.00 96.75 85 GLU A CA 1
ATOM 696 C C . GLU A 1 85 ? 4.515 0.925 13.369 1.00 96.75 85 GLU A C 1
ATOM 698 O O . GLU A 1 85 ? 4.200 -0.020 12.643 1.00 96.75 85 GLU A O 1
ATOM 703 N N . TRP A 1 86 ? 3.618 1.598 14.093 1.00 97.94 86 TRP A N 1
ATOM 704 C CA . TRP A 1 86 ? 2.198 1.265 14.178 1.00 97.94 86 TRP A CA 1
ATOM 705 C C . TRP A 1 86 ? 1.329 2.527 14.094 1.00 97.94 86 TRP A C 1
ATOM 707 O O . TRP A 1 86 ? 1.726 3.564 14.630 1.00 97.94 86 TRP A O 1
ATOM 717 N N . PRO A 1 87 ? 0.096 2.438 13.566 1.00 98.44 87 PRO A N 1
ATOM 718 C CA . PRO A 1 87 ? -0.515 1.279 12.910 1.00 98.44 87 PRO A CA 1
ATOM 719 C C . PRO A 1 87 ? 0.082 0.975 11.529 1.00 98.44 87 PRO A C 1
ATOM 721 O O . PRO A 1 87 ? 0.563 1.865 10.836 1.00 98.44 87 PRO A O 1
ATOM 724 N N . VAL A 1 88 ? -0.008 -0.283 11.110 1.00 98.50 88 VAL A N 1
ATOM 725 C CA . VAL A 1 88 ? 0.348 -0.729 9.759 1.00 98.50 88 VAL A CA 1
ATOM 726 C C . VAL A 1 88 ? -0.884 -0.662 8.865 1.00 98.50 88 VAL A C 1
ATOM 728 O O . VAL A 1 88 ? -1.963 -1.091 9.275 1.00 98.50 88 VAL A O 1
ATOM 731 N N . ILE A 1 89 ? -0.718 -0.155 7.641 1.00 98.69 89 ILE A N 1
ATOM 732 C CA . ILE A 1 89 ? -1.805 0.083 6.686 1.00 98.69 89 ILE A CA 1
ATOM 733 C C . ILE A 1 89 ? -1.393 -0.451 5.313 1.00 98.69 89 ILE A C 1
ATOM 735 O O . ILE A 1 89 ? -0.375 -0.037 4.764 1.00 98.69 89 ILE A O 1
ATOM 739 N N . LEU A 1 90 ? -2.209 -1.329 4.732 1.00 98.69 90 LEU A N 1
ATOM 740 C CA . LEU A 1 90 ? -2.082 -1.769 3.346 1.00 98.69 90 LEU A CA 1
ATOM 741 C C . LEU A 1 90 ? -3.408 -1.570 2.617 1.00 98.69 90 LEU A C 1
ATOM 743 O O . LEU A 1 90 ? -4.383 -2.271 2.876 1.00 98.69 90 LEU A O 1
ATOM 747 N N . ILE A 1 91 ? -3.439 -0.626 1.681 1.00 98.69 91 ILE A N 1
ATOM 748 C CA . ILE A 1 91 ? -4.591 -0.389 0.809 1.00 98.69 91 ILE A CA 1
ATOM 749 C C . ILE A 1 91 ? -4.526 -1.408 -0.336 1.00 98.69 91 ILE A C 1
ATOM 751 O O . ILE A 1 91 ? -3.632 -1.345 -1.183 1.00 98.69 91 ILE A O 1
ATOM 755 N N . THR A 1 92 ? -5.455 -2.362 -0.365 1.00 98.31 92 THR A N 1
ATOM 756 C CA . THR A 1 92 ? -5.478 -3.422 -1.386 1.00 98.31 92 THR A CA 1
ATOM 757 C C . THR A 1 92 ? -6.329 -3.041 -2.589 1.00 98.31 92 THR A C 1
ATOM 759 O O . THR A 1 92 ? -6.002 -3.418 -3.710 1.00 98.31 92 THR A O 1
ATOM 762 N N . ASN A 1 93 ? -7.374 -2.235 -2.385 1.00 98.06 93 ASN A N 1
ATOM 763 C CA . ASN A 1 93 ? -8.234 -1.744 -3.454 1.00 98.06 93 ASN A CA 1
ATOM 764 C C . ASN A 1 93 ? -8.785 -0.347 -3.115 1.00 98.06 93 ASN A C 1
ATOM 766 O O . ASN A 1 93 ? -9.450 -0.233 -2.087 1.00 98.06 93 ASN A O 1
ATOM 770 N N . PRO A 1 94 ? -8.578 0.685 -3.954 1.00 97.44 94 PRO A N 1
ATOM 771 C CA . PRO A 1 94 ? -7.780 0.662 -5.181 1.00 97.44 94 PRO A CA 1
ATOM 772 C C . PRO A 1 94 ? -6.276 0.562 -4.880 1.00 97.44 94 PRO A C 1
ATOM 774 O O . PRO A 1 94 ? -5.755 1.295 -4.038 1.00 97.44 94 PRO A O 1
ATOM 777 N N . LYS A 1 95 ? -5.569 -0.342 -5.570 1.00 95.88 95 LYS A N 1
ATOM 778 C CA . LYS A 1 95 ? -4.116 -0.503 -5.406 1.00 95.88 95 LYS A CA 1
ATOM 779 C C . LYS A 1 95 ? -3.333 0.680 -5.979 1.00 95.88 95 LYS A C 1
ATOM 781 O O . LYS A 1 95 ? -3.850 1.465 -6.771 1.00 95.88 95 LYS A O 1
ATOM 786 N N . SER A 1 96 ? -2.062 0.781 -5.600 1.00 95.75 96 SER A N 1
ATOM 787 C CA . SER A 1 96 ? -1.160 1.804 -6.131 1.00 95.75 96 SER A CA 1
ATOM 788 C C . SER A 1 96 ? -0.896 1.602 -7.626 1.00 95.75 96 SER A C 1
ATOM 790 O O . SER A 1 96 ? -0.471 0.526 -8.065 1.00 95.75 96 SER A O 1
ATOM 792 N N . TYR A 1 97 ? -1.090 2.660 -8.415 1.00 93.94 97 TYR A N 1
ATOM 793 C CA . TYR A 1 97 ? -0.828 2.654 -9.856 1.00 93.94 97 TYR A CA 1
ATOM 794 C C . TYR A 1 97 ? 0.663 2.469 -10.170 1.00 93.94 97 TYR A C 1
ATOM 796 O O . TYR A 1 97 ? 1.031 1.783 -11.126 1.00 93.94 97 TYR A O 1
ATOM 804 N N . LEU A 1 98 ? 1.540 3.029 -9.327 1.00 93.38 98 LEU A N 1
ATOM 805 C CA . LEU A 1 98 ? 2.993 2.899 -9.477 1.00 93.38 98 LEU A CA 1
ATOM 806 C C . LEU A 1 98 ? 3.447 1.433 -9.435 1.00 93.38 98 LEU A C 1
ATOM 808 O O . LEU A 1 98 ? 4.411 1.068 -10.097 1.00 93.38 98 LEU A O 1
ATOM 812 N N . TYR A 1 99 ? 2.714 0.574 -8.732 1.00 94.44 99 TYR A N 1
ATOM 813 C CA . TYR A 1 99 ? 3.004 -0.857 -8.624 1.00 94.44 99 TYR A CA 1
ATOM 814 C C . TYR A 1 99 ? 2.000 -1.722 -9.393 1.00 94.44 99 TYR A C 1
ATOM 816 O O . TYR A 1 99 ? 1.804 -2.881 -9.053 1.00 94.44 99 TYR A O 1
ATOM 824 N N . SER A 1 100 ? 1.317 -1.165 -10.394 1.00 91.50 100 SER A N 1
ATOM 825 C CA . SER A 1 100 ? 0.362 -1.899 -11.234 1.00 91.50 100 SER A CA 1
ATOM 826 C C . SER A 1 100 ? 1.028 -2.479 -12.481 1.00 91.50 100 SER A C 1
ATOM 828 O O . SER A 1 100 ? 1.740 -1.761 -13.182 1.00 91.50 100 SER A O 1
ATOM 830 N N . SER A 1 101 ? 0.754 -3.740 -12.804 1.00 88.25 101 SER A N 1
ATOM 831 C CA . SER A 1 101 ? 1.222 -4.391 -14.029 1.00 88.25 101 SER A CA 1
ATOM 832 C C . SER A 1 101 ? 0.050 -4.791 -14.924 1.00 88.25 101 SER A C 1
ATOM 834 O O . SER A 1 101 ? -0.650 -5.755 -14.644 1.00 88.25 101 SER A O 1
ATOM 836 N N . TYR A 1 102 ? -0.165 -4.073 -16.030 1.00 83.88 102 TYR A N 1
ATOM 837 C CA . TYR A 1 102 ? -1.230 -4.411 -16.990 1.00 83.88 102 TYR A CA 1
ATOM 838 C C . TYR A 1 102 ? -1.015 -5.762 -17.681 1.00 83.88 102 TYR A C 1
ATOM 840 O O . TYR A 1 102 ? -1.984 -6.384 -18.106 1.00 83.88 102 TYR A O 1
ATOM 848 N N . ALA A 1 103 ? 0.238 -6.205 -17.797 1.00 86.06 103 ALA A N 1
ATOM 849 C CA . ALA A 1 103 ? 0.579 -7.488 -18.398 1.00 86.06 103 ALA A CA 1
ATOM 850 C C . ALA A 1 103 ? 0.239 -8.673 -17.479 1.00 86.06 103 ALA A C 1
ATOM 852 O O . ALA A 1 103 ? -0.061 -9.761 -17.968 1.00 86.06 103 ALA A O 1
ATOM 853 N N . HIS A 1 104 ? 0.258 -8.457 -16.159 1.00 89.69 104 HIS A N 1
ATOM 854 C CA . HIS A 1 104 ? 0.178 -9.532 -15.169 1.00 89.69 104 HIS A CA 1
ATOM 855 C C . HIS A 1 104 ? -0.990 -9.394 -14.178 1.00 89.69 104 HIS A C 1
ATOM 857 O O . HIS A 1 104 ? -1.206 -10.301 -13.378 1.00 89.69 104 HIS A O 1
ATOM 863 N N . GLU A 1 105 ? -1.768 -8.305 -14.222 1.00 92.12 105 GLU A N 1
ATOM 864 C CA . GLU A 1 105 ? -2.897 -8.067 -13.314 1.00 92.12 105 GLU A CA 1
ATOM 865 C C . GLU A 1 105 ? -4.175 -7.628 -14.045 1.00 92.12 105 GLU A C 1
ATOM 867 O O . GLU A 1 105 ? -4.141 -6.773 -14.937 1.00 92.12 105 GLU A O 1
ATOM 872 N N . PRO A 1 106 ? -5.353 -8.109 -13.610 1.00 92.88 106 PRO A N 1
ATOM 873 C CA . PRO A 1 106 ? -6.635 -7.710 -14.175 1.00 92.88 106 PRO A CA 1
ATOM 874 C C . PRO A 1 106 ? -7.126 -6.373 -13.585 1.00 92.88 106 PRO A C 1
ATOM 876 O O . PRO A 1 106 ? -8.160 -6.318 -12.917 1.00 92.88 106 PRO A O 1
ATOM 879 N N . LEU A 1 107 ? -6.416 -5.271 -13.852 1.00 90.38 107 LEU A N 1
ATOM 880 C CA . LEU A 1 107 ? -6.668 -3.940 -13.258 1.00 90.38 107 LEU A CA 1
ATOM 881 C C . LEU A 1 107 ? -8.096 -3.410 -13.479 1.00 90.38 107 LEU A C 1
ATOM 883 O O . LEU A 1 107 ? -8.632 -2.690 -12.638 1.00 90.38 107 LEU A O 1
ATOM 887 N N . GLN A 1 108 ? -8.766 -3.851 -14.547 1.00 89.69 108 GLN A N 1
ATOM 888 C CA . GLN A 1 108 ? -10.174 -3.530 -14.812 1.00 89.69 108 GLN A CA 1
ATOM 889 C C . GLN A 1 108 ? -11.121 -3.992 -13.692 1.00 89.69 108 GLN A C 1
ATOM 891 O O . GLN A 1 108 ? -12.195 -3.423 -13.513 1.00 89.69 108 GLN A O 1
ATOM 896 N N . ARG A 1 109 ? -10.733 -4.978 -12.871 1.00 92.69 109 ARG A N 1
ATOM 897 C CA . ARG A 1 109 ? -11.540 -5.426 -11.724 1.00 92.69 109 ARG A CA 1
ATOM 898 C C . ARG A 1 109 ? -11.755 -4.334 -10.679 1.00 92.69 109 ARG A C 1
ATOM 900 O O . ARG A 1 109 ? -12.777 -4.363 -9.995 1.00 92.69 109 ARG A O 1
ATOM 907 N N . ILE A 1 110 ? -10.863 -3.345 -10.586 1.00 94.19 110 ILE A N 1
ATOM 908 C CA . ILE A 1 110 ? -11.033 -2.210 -9.670 1.00 94.19 110 ILE A CA 1
ATOM 909 C C . ILE A 1 110 ? -12.306 -1.424 -10.031 1.00 94.19 110 ILE A C 1
ATOM 911 O O . ILE A 1 110 ? -13.085 -1.089 -9.134 1.00 94.19 110 ILE A O 1
ATOM 915 N N . LEU A 1 111 ? -12.590 -1.232 -11.329 1.00 92.88 111 LEU A N 1
ATOM 916 C CA . LEU A 1 111 ? -13.792 -0.539 -11.826 1.00 92.88 111 LEU A CA 1
ATOM 917 C C . LEU A 1 111 ? -15.105 -1.251 -11.481 1.00 92.88 111 LEU A C 1
ATOM 919 O O . LEU A 1 111 ? -16.158 -0.616 -11.420 1.00 92.88 111 LEU A O 1
ATOM 923 N N . HIS A 1 112 ? -15.046 -2.560 -11.252 1.00 93.25 112 HIS A N 1
ATOM 924 C CA . HIS A 1 112 ? -16.200 -3.387 -10.901 1.00 93.25 112 HIS A CA 1
ATOM 925 C C . HIS A 1 112 ? -16.290 -3.677 -9.398 1.00 93.25 112 HIS A C 1
ATOM 927 O O . HIS A 1 112 ? -17.214 -4.354 -8.949 1.00 93.25 112 HIS A O 1
ATOM 933 N N . SER A 1 113 ? -15.343 -3.172 -8.607 1.00 95.94 113 SER A N 1
ATOM 934 C CA . SER A 1 113 ? -15.313 -3.412 -7.171 1.00 95.94 113 SER A CA 1
ATOM 935 C C . SER A 1 113 ? -16.381 -2.601 -6.431 1.00 95.94 113 SER A C 1
ATOM 937 O O . SER A 1 113 ? -16.639 -1.441 -6.735 1.00 95.94 113 SER A O 1
ATOM 939 N N . THR A 1 114 ? -16.985 -3.199 -5.407 1.00 97.06 114 THR A N 1
ATOM 940 C CA . THR A 1 114 ? -18.041 -2.554 -4.605 1.00 97.06 114 THR A CA 1
ATOM 941 C C . THR A 1 114 ? -17.513 -1.840 -3.362 1.00 97.06 114 THR A C 1
ATOM 943 O O . THR A 1 114 ? -18.218 -1.024 -2.768 1.00 97.06 114 THR A O 1
ATOM 946 N N . HIS A 1 115 ? -16.273 -2.133 -2.961 1.00 98.50 115 HIS A N 1
ATOM 947 C CA . HIS A 1 115 ? -15.672 -1.616 -1.734 1.00 98.50 115 HIS A CA 1
ATOM 948 C C . HIS A 1 115 ? -14.218 -1.192 -1.943 1.00 98.50 115 HIS A C 1
ATOM 950 O O . HIS A 1 115 ? -13.460 -1.899 -2.609 1.00 98.50 115 HIS A O 1
ATOM 956 N N . ILE A 1 116 ? -13.813 -0.109 -1.290 1.00 98.62 116 ILE A N 1
ATOM 957 C CA . I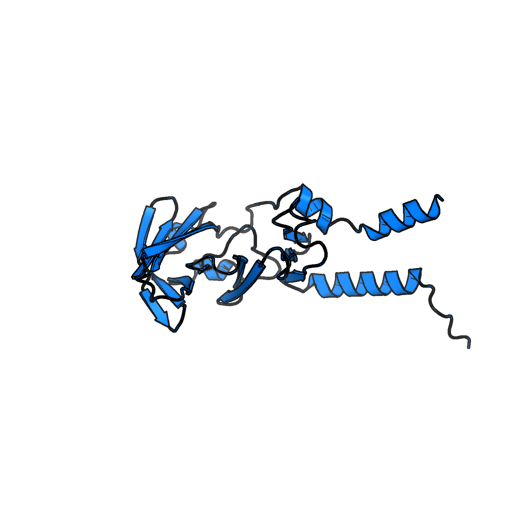LE A 1 116 ? -12.418 0.138 -0.924 1.00 98.62 116 ILE A CA 1
ATOM 958 C C . ILE A 1 116 ? -12.050 -0.888 0.153 1.00 98.62 116 ILE A C 1
ATOM 960 O O . ILE A 1 116 ? -12.868 -1.159 1.036 1.00 98.62 116 ILE A O 1
ATOM 964 N N . ARG A 1 117 ? -10.863 -1.492 0.063 1.00 98.75 117 ARG A N 1
ATOM 965 C CA . ARG A 1 117 ? -10.402 -2.559 0.963 1.00 98.75 117 ARG A CA 1
ATOM 966 C C . ARG A 1 117 ? -9.009 -2.247 1.493 1.00 98.75 117 ARG A C 1
ATOM 968 O O . ARG A 1 117 ? -8.119 -1.849 0.738 1.00 98.75 117 ARG A O 1
ATOM 975 N N . ILE A 1 118 ? -8.859 -2.391 2.805 1.00 98.81 118 ILE A N 1
ATOM 976 C CA . ILE A 1 118 ? -7.655 -2.046 3.554 1.00 98.81 118 ILE A CA 1
ATOM 977 C C . ILE A 1 118 ? -7.372 -3.158 4.557 1.00 98.81 118 ILE A C 1
ATOM 979 O O . ILE A 1 118 ? -8.282 -3.611 5.249 1.00 98.81 118 ILE A O 1
ATOM 983 N N . LEU A 1 119 ? -6.110 -3.556 4.679 1.00 98.75 119 LEU A N 1
ATOM 984 C CA . 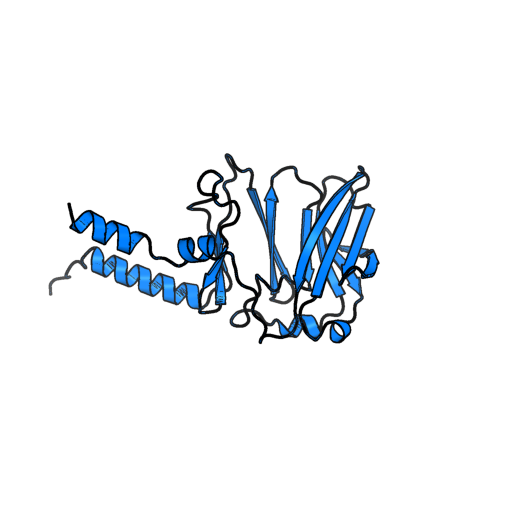LEU A 1 119 ? -5.623 -4.310 5.826 1.00 98.75 119 LEU A CA 1
ATOM 985 C C . LEU A 1 119 ? -4.991 -3.335 6.822 1.00 98.75 119 LEU A C 1
ATOM 987 O O . LEU A 1 119 ? -4.069 -2.601 6.468 1.00 98.75 119 LEU A O 1
ATOM 991 N N . ALA A 1 120 ? -5.493 -3.317 8.053 1.00 98.62 120 ALA A N 1
ATOM 992 C CA . ALA A 1 120 ? -4.985 -2.474 9.127 1.00 98.62 120 ALA A CA 1
ATOM 993 C C . ALA A 1 120 ? -4.597 -3.327 10.339 1.00 98.62 120 ALA A C 1
ATOM 995 O O . ALA A 1 120 ? -5.390 -4.141 10.818 1.00 98.62 120 ALA A O 1
ATOM 996 N N . PHE A 1 121 ? -3.384 -3.117 10.852 1.00 98.38 121 PHE A N 1
ATOM 997 C CA . PHE A 1 121 ? -2.844 -3.856 11.991 1.00 98.38 121 PHE A CA 1
ATOM 998 C C . PHE A 1 121 ? -2.329 -2.893 13.057 1.00 98.38 121 PHE A C 1
ATOM 1000 O O . PHE A 1 121 ? -1.684 -1.888 12.755 1.00 98.38 121 PHE A O 1
ATOM 1007 N N . SER A 1 122 ? -2.584 -3.218 14.318 1.00 98.19 122 SER A N 1
ATOM 1008 C CA . SER A 1 122 ? -1.978 -2.554 15.467 1.00 98.19 122 SER A CA 1
ATOM 1009 C C . SER A 1 122 ? -2.006 -3.499 16.677 1.00 98.19 122 SER A C 1
ATOM 1011 O O . SER A 1 122 ? -2.913 -4.331 16.757 1.00 98.19 122 SER A O 1
ATOM 1013 N N . PRO A 1 123 ? -1.065 -3.390 17.637 1.00 97.81 123 PRO A N 1
ATOM 1014 C CA . PRO A 1 123 ? -1.105 -4.143 18.891 1.00 97.81 123 PRO A CA 1
ATOM 1015 C C . PRO A 1 123 ? -2.340 -3.840 19.744 1.00 97.81 123 PRO A C 1
ATOM 1017 O O . PRO A 1 123 ? -2.718 -4.646 20.587 1.00 97.81 123 PRO A O 1
ATOM 1020 N N . SER A 1 124 ? -2.954 -2.672 19.538 1.00 98.06 124 SER A N 1
ATOM 1021 C CA . SER A 1 124 ? -4.198 -2.277 20.198 1.00 98.06 124 SER A CA 1
ATOM 1022 C C . SER A 1 124 ? -5.348 -2.274 19.192 1.00 98.06 124 SER A C 1
ATOM 1024 O O . SER A 1 124 ? -5.114 -1.981 18.018 1.00 98.06 124 SER A O 1
ATOM 1026 N N . PRO A 1 125 ? -6.594 -2.525 19.632 1.00 98.12 125 PRO A N 1
ATOM 1027 C CA . PRO A 1 125 ? -7.772 -2.422 18.780 1.00 98.12 125 PRO A CA 1
ATOM 1028 C C . PRO A 1 125 ? -7.809 -1.126 17.964 1.00 98.12 125 PRO A C 1
ATOM 1030 O O . PRO A 1 125 ? -7.563 -0.035 18.488 1.00 98.12 125 PRO A O 1
ATOM 1033 N N . ILE A 1 126 ? -8.128 -1.248 16.678 1.00 98.69 126 ILE A N 1
ATOM 1034 C CA . ILE A 1 126 ? -8.278 -0.099 15.788 1.00 98.69 126 ILE A CA 1
ATOM 1035 C C . ILE A 1 126 ? -9.553 0.654 16.176 1.00 98.69 126 ILE A C 1
ATOM 1037 O O . ILE A 1 126 ? -10.624 0.068 16.306 1.00 98.69 126 ILE A O 1
ATOM 1041 N N . LYS A 1 127 ? -9.428 1.966 16.370 1.00 98.50 127 LYS A N 1
ATOM 1042 C CA . LYS A 1 127 ? -10.524 2.870 16.720 1.00 98.50 127 LYS A CA 1
ATOM 1043 C C . LYS A 1 127 ? -11.246 3.389 15.478 1.00 98.50 127 LYS A C 1
ATOM 1045 O O . LYS A 1 127 ? -12.464 3.514 15.500 1.00 98.50 127 LYS A O 1
ATOM 1050 N N . SER A 1 128 ? -10.504 3.734 14.428 1.00 98.62 128 SER A N 1
ATOM 1051 C CA . SER A 1 128 ? -11.065 4.280 13.187 1.00 98.62 128 SER A CA 1
ATOM 1052 C C . SER A 1 128 ? -10.128 4.058 12.003 1.00 98.62 128 SER A C 1
ATOM 1054 O O . SER A 1 128 ? -8.909 4.174 12.154 1.00 98.62 128 SER A O 1
ATOM 1056 N N . VAL A 1 129 ? -10.705 3.831 10.822 1.00 98.88 129 VAL A N 1
ATOM 1057 C CA . VAL A 1 129 ? -10.003 3.770 9.532 1.00 98.88 129 VAL A CA 1
ATOM 1058 C C . VAL A 1 129 ? -10.638 4.796 8.599 1.00 98.88 129 VAL A C 1
ATOM 1060 O O . VAL A 1 129 ? -11.614 4.502 7.919 1.00 98.88 129 VAL A O 1
ATOM 1063 N N . LYS A 1 130 ? -10.105 6.016 8.602 1.00 98.88 130 LYS A N 1
ATOM 1064 C CA . LYS A 1 130 ? -10.609 7.152 7.826 1.00 98.88 130 LYS A CA 1
ATOM 1065 C C . LYS A 1 130 ? -10.097 7.098 6.396 1.00 98.88 130 LYS A C 1
ATOM 1067 O O . LYS A 1 130 ? -8.900 6.909 6.196 1.00 98.88 130 LYS A O 1
ATOM 1072 N N . ILE A 1 131 ? -10.977 7.329 5.424 1.00 98.88 131 ILE A N 1
ATOM 1073 C CA . ILE A 1 131 ? -10.637 7.303 3.999 1.00 98.88 131 ILE A CA 1
ATOM 1074 C C . ILE A 1 131 ? -10.970 8.641 3.348 1.00 98.88 131 ILE A C 1
ATOM 1076 O O . ILE A 1 131 ? -12.078 9.169 3.485 1.00 98.88 131 ILE A O 1
ATOM 1080 N N . MET A 1 132 ? -10.000 9.158 2.603 1.00 98.69 132 MET A N 1
ATOM 1081 C CA . MET A 1 132 ? -10.137 10.330 1.753 1.00 98.69 132 MET A CA 1
ATOM 1082 C C . MET A 1 132 ? -9.688 9.984 0.332 1.00 98.69 132 MET A C 1
ATOM 1084 O O . MET A 1 132 ? -8.732 9.226 0.155 1.00 98.69 132 MET A O 1
ATOM 1088 N N . ILE A 1 133 ? -10.370 10.533 -0.671 1.00 98.25 133 ILE A N 1
ATOM 1089 C CA . ILE A 1 133 ? -9.918 10.509 -2.067 1.00 98.25 133 ILE A CA 1
ATOM 1090 C C . ILE A 1 133 ? -9.909 11.942 -2.583 1.00 98.25 133 ILE A C 1
ATOM 1092 O O . ILE A 1 133 ? -10.910 12.636 -2.432 1.00 98.25 133 ILE A O 1
ATOM 1096 N N . ASP A 1 134 ? -8.791 12.368 -3.169 1.00 96.50 134 ASP A N 1
ATOM 1097 C CA . ASP A 1 134 ? -8.574 13.729 -3.680 1.00 96.50 134 ASP A CA 1
ATOM 1098 C C . ASP A 1 134 ? -8.930 14.799 -2.634 1.00 96.50 134 ASP A C 1
ATOM 1100 O O . ASP A 1 134 ? -9.698 15.723 -2.887 1.00 96.50 134 ASP A O 1
ATOM 1104 N N . ASP A 1 135 ? -8.430 14.599 -1.410 1.00 95.81 135 ASP A N 1
ATOM 1105 C CA . ASP A 1 135 ? -8.696 15.422 -0.221 1.00 95.81 135 ASP A CA 1
ATOM 1106 C C . ASP A 1 135 ? -10.169 15.489 0.238 1.00 95.81 135 ASP A C 1
ATOM 1108 O O . ASP A 1 135 ? -10.500 16.173 1.210 1.00 95.81 135 ASP A O 1
ATOM 1112 N N . ILE A 1 136 ? -11.065 14.715 -0.380 1.00 97.81 136 ILE A N 1
ATOM 1113 C CA . ILE A 1 136 ? -12.474 14.611 0.005 1.00 97.81 136 ILE A CA 1
ATOM 1114 C C . ILE A 1 136 ? -12.659 13.429 0.956 1.00 97.81 136 ILE A C 1
ATOM 1116 O O . ILE A 1 136 ? -12.360 12.282 0.621 1.00 97.81 136 ILE A O 1
ATOM 1120 N N . TYR A 1 137 ? -13.206 13.694 2.144 1.00 98.25 137 TYR A N 1
ATOM 1121 C CA . TYR A 1 137 ? -13.572 12.652 3.103 1.00 98.25 137 TYR A CA 1
ATOM 1122 C C . TYR A 1 137 ? -14.745 11.810 2.592 1.00 98.25 137 TYR A C 1
ATOM 1124 O O . TYR A 1 137 ? -15.838 12.327 2.368 1.00 98.25 137 TYR A O 1
ATOM 1132 N N . LEU A 1 138 ? -14.517 10.503 2.444 1.00 98.06 138 LEU A N 1
ATOM 1133 C CA . LEU A 1 138 ? -15.536 9.555 1.987 1.00 98.06 138 LEU A CA 1
ATOM 1134 C C . LEU A 1 138 ? -16.251 8.845 3.134 1.00 98.06 138 LEU A C 1
ATOM 1136 O O . LEU A 1 138 ? -17.416 8.479 2.996 1.00 98.06 138 LEU A O 1
ATOM 1140 N N . GLY A 1 139 ? -15.560 8.625 4.251 1.00 98.50 139 GLY A N 1
ATOM 1141 C CA . GLY A 1 139 ? -16.103 7.901 5.393 1.00 98.50 139 GLY A CA 1
ATOM 1142 C C . GLY A 1 139 ? -15.044 7.138 6.179 1.00 98.50 139 GLY A C 1
ATOM 1143 O O . GLY A 1 139 ? -13.874 7.072 5.790 1.00 98.50 139 GLY A O 1
ATOM 1144 N N . ASP A 1 140 ? -15.497 6.520 7.266 1.00 98.62 140 ASP A N 1
ATOM 1145 C CA . ASP A 1 140 ? -14.713 5.567 8.043 1.00 98.62 140 ASP A CA 1
ATOM 1146 C C . ASP A 1 140 ? -15.084 4.137 7.619 1.00 98.62 140 ASP A C 1
ATOM 1148 O O . ASP A 1 140 ? -16.262 3.777 7.539 1.00 98.62 140 ASP A O 1
ATOM 1152 N N . ALA A 1 141 ? -14.080 3.314 7.324 1.00 98.75 141 ALA A N 1
ATOM 1153 C CA . ALA A 1 141 ? -14.270 1.919 6.959 1.00 98.75 141 ALA A CA 1
ATOM 1154 C C . ALA A 1 141 ? -14.660 1.060 8.167 1.00 98.75 141 ALA A C 1
ATOM 1156 O O . ALA A 1 141 ? -14.181 1.258 9.285 1.00 98.75 141 ALA A O 1
ATOM 1157 N N . ILE A 1 142 ? -15.491 0.052 7.910 1.00 98.56 142 ILE A N 1
ATOM 1158 C CA . ILE A 1 142 ? -15.940 -0.913 8.914 1.00 98.56 142 ILE A CA 1
ATOM 1159 C C . ILE A 1 142 ? -15.074 -2.169 8.871 1.00 98.56 142 ILE A C 1
ATOM 1161 O O . ILE A 1 142 ? -14.675 -2.620 7.796 1.00 98.56 142 ILE A O 1
ATOM 1165 N N . GLN A 1 143 ? -14.800 -2.750 10.036 1.00 98.50 143 GLN A N 1
ATOM 1166 C CA . GLN A 1 143 ? -14.110 -4.032 10.126 1.00 98.50 143 GLN A CA 1
ATOM 1167 C C . GLN A 1 143 ? -15.043 -5.155 9.666 1.00 98.50 143 GLN A C 1
ATOM 1169 O O . GLN A 1 143 ? -16.191 -5.225 10.101 1.00 98.50 143 GLN A O 1
ATOM 1174 N N . VAL A 1 144 ? -14.544 -6.047 8.812 1.00 97.75 144 VAL A N 1
ATOM 1175 C CA . VAL A 1 144 ? -15.298 -7.224 8.347 1.00 97.75 144 VAL A CA 1
ATOM 1176 C C . VAL A 1 144 ? -14.775 -8.495 8.998 1.00 97.75 144 VAL A C 1
ATOM 1178 O O . VAL A 1 144 ? -15.554 -9.293 9.509 1.00 97.75 144 VAL A O 1
ATOM 1181 N N . SER A 1 145 ? -13.458 -8.702 8.972 1.00 96.25 145 SER A N 1
ATOM 1182 C CA . SER A 1 145 ? -12.820 -9.890 9.542 1.00 96.25 145 SER A CA 1
ATOM 1183 C C . SER A 1 145 ? -11.330 -9.652 9.744 1.00 96.25 145 SER A C 1
ATOM 1185 O O . SER A 1 145 ? -10.668 -9.120 8.854 1.00 96.25 145 SER A O 1
ATOM 1187 N N . GLY A 1 146 ? -10.792 -10.062 10.895 1.00 96.31 146 GLY A N 1
ATOM 1188 C CA . GLY A 1 146 ? -9.368 -9.915 11.202 1.00 96.31 146 GLY A CA 1
ATOM 1189 C C . GLY A 1 146 ? -8.868 -8.487 10.916 1.00 96.31 146 GLY A C 1
ATOM 1190 O O . GLY A 1 146 ? -9.466 -7.534 11.414 1.00 96.31 146 GLY A O 1
ATOM 1191 N N . PRO A 1 147 ? -7.811 -8.302 10.105 1.00 97.50 147 PRO A N 1
ATOM 1192 C CA . PRO A 1 147 ? -7.291 -6.978 9.769 1.00 97.50 147 PRO A CA 1
ATOM 1193 C C . PRO A 1 147 ? -8.051 -6.269 8.634 1.00 97.50 147 PRO A C 1
ATOM 1195 O O . PRO A 1 147 ? -7.655 -5.169 8.265 1.00 97.50 147 PRO A O 1
ATOM 1198 N N . LEU A 1 148 ? -9.090 -6.868 8.038 1.00 98.69 148 LEU A N 1
ATOM 1199 C CA . LEU A 1 148 ? -9.781 -6.328 6.863 1.00 98.69 148 LEU A CA 1
ATOM 1200 C C . LEU A 1 148 ? -10.839 -5.283 7.239 1.00 98.69 148 LEU A C 1
ATOM 1202 O O . LEU A 1 148 ? -11.816 -5.587 7.931 1.00 98.69 148 LEU A O 1
ATOM 1206 N N . TYR A 1 149 ? -10.680 -4.088 6.673 1.00 98.81 149 TYR A N 1
ATOM 1207 C CA . TYR A 1 149 ? -11.616 -2.971 6.736 1.00 98.81 149 TYR A CA 1
ATOM 1208 C C . TYR A 1 149 ? -12.115 -2.620 5.339 1.00 98.81 149 TYR A C 1
ATOM 1210 O O . TYR A 1 149 ? -11.345 -2.626 4.372 1.00 98.81 149 TYR A O 1
ATOM 1218 N N . VAL A 1 150 ? -13.404 -2.300 5.232 1.00 98.88 150 VAL A N 1
ATOM 1219 C CA . VAL A 1 150 ? -14.043 -1.979 3.954 1.00 98.88 150 VAL A CA 1
ATOM 1220 C C . VAL A 1 150 ? -14.898 -0.720 4.031 1.00 98.88 150 VAL A C 1
ATOM 1222 O O . VAL A 1 150 ? -15.556 -0.456 5.037 1.00 98.88 150 VAL A O 1
ATOM 1225 N N . LEU A 1 151 ? -14.937 0.034 2.935 1.00 98.81 151 LEU A N 1
ATOM 1226 C CA . LEU A 1 151 ? -15.854 1.157 2.742 1.00 98.81 151 LEU A CA 1
ATOM 1227 C C . LEU A 1 151 ? -16.530 1.017 1.381 1.00 98.81 151 LEU A C 1
ATOM 1229 O O . LEU A 1 151 ? -15.853 0.812 0.375 1.00 98.81 151 LEU A O 1
ATOM 1233 N N . LYS A 1 152 ? -17.862 1.116 1.334 1.00 98.38 152 LYS A N 1
ATOM 1234 C CA . LYS A 1 152 ? -18.592 1.132 0.058 1.00 98.38 152 LYS A CA 1
ATOM 1235 C C . LYS A 1 152 ? -18.178 2.350 -0.763 1.00 98.38 152 LYS A C 1
ATOM 1237 O O . LYS A 1 152 ? -18.052 3.444 -0.225 1.00 98.38 152 LYS A O 1
ATOM 1242 N N . TRP A 1 153 ? -18.017 2.166 -2.067 1.00 97.12 153 TRP A N 1
ATOM 1243 C CA . TRP A 1 153 ? -17.661 3.251 -2.982 1.00 97.12 153 TRP A CA 1
ATOM 1244 C C . TRP A 1 153 ? -18.220 3.013 -4.386 1.00 97.12 153 TRP A C 1
ATOM 1246 O O . TRP A 1 153 ? -18.736 1.937 -4.687 1.00 97.12 153 TRP A O 1
ATOM 1256 N N . SER A 1 154 ? -18.106 4.029 -5.242 1.00 96.00 154 SER A N 1
ATOM 1257 C CA . SER A 1 154 ? -18.447 3.955 -6.664 1.00 96.00 154 SER A CA 1
ATOM 1258 C C . SER A 1 154 ? -17.187 4.221 -7.497 1.00 96.00 154 SER A C 1
ATOM 1260 O O . SER A 1 154 ? -16.843 5.387 -7.701 1.00 96.00 154 SER A O 1
ATOM 1262 N N . PRO A 1 155 ? -16.498 3.178 -8.007 1.00 95.12 155 PRO A N 1
ATOM 1263 C CA . PRO A 1 155 ? -15.282 3.346 -8.810 1.00 95.12 155 PRO A CA 1
ATOM 1264 C C . PRO A 1 155 ? -15.490 4.207 -10.059 1.00 95.12 155 PRO A C 1
ATOM 1266 O O . PRO A 1 155 ? -14.564 4.860 -10.530 1.00 95.12 155 PRO A O 1
ATOM 1269 N N . LYS A 1 156 ? -16.718 4.231 -10.599 1.00 92.44 156 LYS A N 1
ATOM 1270 C CA . LYS A 1 156 ? -17.074 5.012 -11.793 1.00 92.44 156 LYS A CA 1
ATOM 1271 C C . LYS A 1 156 ? -16.809 6.509 -11.620 1.00 92.44 156 LYS A C 1
ATOM 1273 O O . LYS A 1 156 ? -16.462 7.166 -12.600 1.00 92.44 156 LYS A O 1
ATOM 1278 N N . ASN A 1 157 ? -16.910 7.012 -10.388 1.00 93.31 157 ASN A N 1
ATOM 1279 C CA . ASN A 1 157 ? -16.635 8.409 -10.047 1.00 93.31 157 ASN A CA 1
ATOM 1280 C C . ASN A 1 157 ? -15.148 8.772 -10.228 1.00 93.31 157 ASN A C 1
ATOM 1282 O O . ASN A 1 157 ? -14.826 9.949 -10.317 1.00 93.31 157 ASN A O 1
ATOM 1286 N N . TYR A 1 158 ? -14.272 7.765 -10.310 1.00 93.56 158 TYR A N 1
ATOM 1287 C CA . TYR A 1 158 ? -12.812 7.882 -10.366 1.00 93.56 158 TYR A CA 1
ATOM 1288 C C . TYR A 1 158 ? -12.232 7.172 -11.602 1.00 93.56 158 TYR A C 1
ATOM 1290 O O . TYR A 1 158 ? -11.141 6.603 -11.576 1.00 93.56 158 TYR A O 1
ATOM 1298 N N . SER A 1 159 ? -13.023 7.093 -12.676 1.00 89.94 159 SER A N 1
ATOM 1299 C CA . SER A 1 159 ? -12.686 6.302 -13.866 1.00 89.94 159 SER A CA 1
ATOM 1300 C C . SER A 1 159 ? -11.667 6.969 -14.794 1.00 89.94 159 SER A C 1
ATOM 1302 O O . SER A 1 159 ? -11.116 6.291 -15.660 1.00 89.94 159 SER A O 1
ATOM 1304 N N . GLN A 1 160 ? -11.415 8.271 -14.631 1.00 89.88 160 GLN A N 1
ATOM 1305 C CA . GLN A 1 160 ? -10.594 9.079 -15.533 1.00 89.88 160 GLN A CA 1
ATOM 1306 C C . GLN A 1 160 ? -9.453 9.755 -14.780 1.00 89.88 160 GLN A C 1
ATOM 1308 O O . GLN A 1 160 ? -9.686 10.445 -13.795 1.00 89.88 160 GLN A O 1
ATOM 1313 N N . GLY A 1 161 ? -8.236 9.638 -15.310 1.00 90.31 161 GLY A N 1
ATOM 1314 C CA . GLY A 1 161 ? -7.064 10.296 -14.739 1.00 90.31 161 GLY A CA 1
ATOM 1315 C C . GLY A 1 161 ? -6.532 9.633 -13.466 1.00 90.31 161 GLY A C 1
ATOM 1316 O O . GLY A 1 161 ? -6.851 8.487 -13.144 1.00 90.31 161 GLY A O 1
ATOM 1317 N N . PHE A 1 162 ? -5.644 10.361 -12.792 1.00 93.50 162 PHE A N 1
ATOM 1318 C CA . PHE A 1 162 ? -5.043 9.954 -11.528 1.00 93.50 162 PHE A CA 1
ATOM 1319 C C . PHE A 1 162 ? -5.841 10.496 -10.354 1.00 93.50 162 PHE A C 1
ATOM 1321 O O . PHE A 1 162 ? -6.229 11.661 -10.355 1.00 93.50 162 PHE A O 1
ATOM 1328 N N . HIS A 1 163 ? -5.977 9.663 -9.332 1.00 96.00 163 HIS A N 1
ATOM 1329 C CA . HIS A 1 163 ? -6.605 10.011 -8.068 1.00 96.00 163 HIS A CA 1
ATOM 1330 C C . HIS A 1 163 ? -5.682 9.638 -6.918 1.00 96.00 163 HIS A C 1
ATOM 1332 O O . HIS A 1 163 ? -4.912 8.676 -7.008 1.00 96.00 163 HIS A O 1
ATOM 1338 N N . GLN A 1 164 ? -5.760 10.379 -5.824 1.00 97.88 164 GLN A N 1
ATOM 1339 C CA . GLN A 1 164 ? -4.976 10.121 -4.628 1.00 97.88 164 GLN A CA 1
ATOM 1340 C C . GLN A 1 164 ? -5.886 9.591 -3.529 1.00 97.88 164 GLN A C 1
ATOM 1342 O O . GLN A 1 164 ? -6.854 10.242 -3.156 1.00 97.88 164 GLN A O 1
ATOM 1347 N N . ILE A 1 165 ? -5.568 8.415 -2.993 1.00 98.56 165 ILE A N 1
ATOM 1348 C CA . ILE A 1 165 ? -6.242 7.875 -1.811 1.00 98.56 165 ILE A CA 1
ATOM 1349 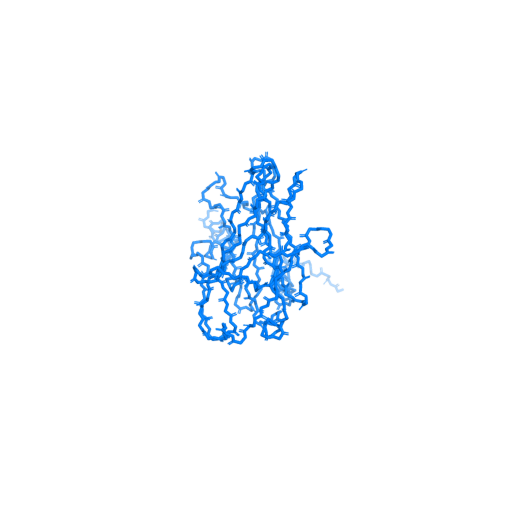C C . ILE A 1 165 ? -5.353 8.069 -0.587 1.00 98.56 165 ILE A C 1
ATOM 1351 O O . ILE A 1 165 ? -4.177 7.697 -0.605 1.00 98.56 165 ILE A O 1
ATOM 1355 N N . ALA A 1 166 ? -5.933 8.620 0.477 1.00 98.69 166 ALA A N 1
ATOM 1356 C CA . ALA A 1 166 ? -5.327 8.719 1.795 1.00 98.69 166 ALA A CA 1
ATOM 1357 C C . ALA A 1 166 ? -6.143 7.893 2.791 1.00 98.69 166 ALA A C 1
ATOM 1359 O O . ALA A 1 166 ? -7.357 8.069 2.919 1.00 98.69 166 ALA A O 1
ATOM 1360 N N . VAL A 1 167 ? -5.476 6.997 3.515 1.00 98.81 167 VAL A N 1
ATOM 1361 C CA . VAL A 1 167 ? -6.094 6.202 4.578 1.00 98.81 167 VAL A CA 1
ATOM 1362 C C . VAL A 1 167 ? -5.384 6.477 5.886 1.00 98.81 167 VAL A C 1
ATOM 1364 O O . VAL A 1 167 ? -4.202 6.172 6.022 1.00 98.81 167 VAL A O 1
ATOM 1367 N N . THR A 1 168 ? -6.115 7.014 6.859 1.00 98.81 168 THR A N 1
ATOM 1368 C CA . THR A 1 168 ? -5.613 7.283 8.207 1.00 98.81 168 THR A CA 1
ATOM 1369 C C . THR A 1 168 ? -6.198 6.277 9.185 1.00 98.81 168 THR A C 1
ATOM 1371 O O . THR A 1 168 ? -7.411 6.220 9.392 1.00 98.81 168 THR A O 1
ATOM 1374 N N . VAL A 1 169 ? -5.334 5.503 9.830 1.00 98.88 169 VAL A N 1
ATOM 1375 C CA . VAL A 1 169 ? -5.720 4.519 10.844 1.00 98.88 169 VAL A CA 1
ATOM 1376 C C . VAL A 1 169 ? -5.322 5.040 12.211 1.00 98.88 169 VAL A C 1
ATOM 1378 O O . VAL A 1 169 ? -4.179 5.448 12.404 1.00 98.88 169 VAL A O 1
ATOM 1381 N N . LYS A 1 170 ? -6.254 4.988 13.163 1.00 98.81 170 LYS A N 1
ATOM 1382 C CA . LYS A 1 170 ? -6.021 5.319 14.571 1.00 98.81 170 LYS A CA 1
ATOM 1383 C C . LYS A 1 170 ? -6.462 4.165 15.453 1.00 98.81 170 LYS A C 1
ATOM 1385 O O . LYS A 1 170 ? -7.533 3.606 15.229 1.00 98.81 170 LYS A O 1
ATOM 1390 N N . ASP A 1 171 ? -5.678 3.832 16.469 1.00 98.56 171 ASP A N 1
ATOM 1391 C CA . ASP A 1 171 ? -6.033 2.814 17.461 1.00 98.56 171 ASP A CA 1
ATOM 1392 C C . ASP A 1 171 ? -6.504 3.409 18.799 1.00 98.56 171 ASP A C 1
ATOM 1394 O O . ASP A 1 171 ? -6.482 4.627 19.012 1.00 98.56 171 ASP A O 1
ATOM 1398 N N . ILE A 1 172 ? -6.975 2.550 19.709 1.00 98.44 172 ILE A N 1
ATOM 1399 C CA . ILE A 1 172 ? -7.469 2.978 21.028 1.00 98.44 172 ILE A CA 1
ATOM 1400 C C . ILE A 1 172 ? -6.365 3.492 21.962 1.00 98.44 172 ILE A C 1
ATOM 1402 O O . ILE A 1 172 ? -6.664 4.221 22.903 1.00 98.44 172 ILE A O 1
ATOM 1406 N N . SER A 1 173 ? -5.101 3.149 21.699 1.00 98.06 173 SER A N 1
ATOM 1407 C CA . SER A 1 173 ? -3.940 3.642 22.451 1.00 98.06 173 SER A CA 1
ATOM 1408 C C . SER A 1 173 ? -3.449 5.000 21.942 1.00 98.06 173 SER A C 1
ATOM 1410 O O . SER A 1 173 ? -2.493 5.548 22.480 1.00 98.06 173 SER A O 1
ATOM 1412 N N . GLY A 1 174 ? -4.105 5.560 20.921 1.00 97.75 174 GLY A N 1
ATOM 1413 C CA . GLY A 1 174 ? -3.805 6.874 20.370 1.00 97.75 174 GLY A CA 1
ATOM 1414 C C . GLY A 1 174 ? -2.759 6.877 19.257 1.00 97.75 174 GLY A C 1
ATOM 1415 O O . GLY A 1 174 ? -2.510 7.951 18.708 1.00 97.75 174 GLY A O 1
ATOM 1416 N N . ARG A 1 175 ? -2.193 5.722 18.871 1.00 98.31 175 ARG A N 1
ATOM 1417 C CA . ARG A 1 175 ? -1.268 5.636 17.729 1.00 98.31 175 ARG A CA 1
ATOM 1418 C C . ARG A 1 175 ? -2.034 5.894 16.439 1.00 98.31 175 ARG A C 1
ATOM 1420 O O . ARG A 1 175 ? -3.182 5.466 16.297 1.00 98.31 175 ARG A O 1
ATOM 1427 N N . SER A 1 176 ? -1.399 6.596 15.507 1.00 98.38 176 SER A N 1
ATOM 1428 C CA . SER A 1 176 ? -2.003 6.982 14.237 1.00 98.38 176 SER A CA 1
ATOM 1429 C C . SER A 1 176 ? -0.973 6.937 13.119 1.00 98.38 176 SER A C 1
ATOM 1431 O O . SER A 1 176 ? 0.152 7.387 13.307 1.00 98.38 176 SER A O 1
ATOM 1433 N N . ALA A 1 177 ? -1.380 6.449 11.954 1.00 98.38 177 ALA A N 1
ATOM 1434 C CA . ALA A 1 177 ? -0.574 6.446 10.739 1.00 98.38 177 ALA A CA 1
ATOM 1435 C C . ALA A 1 177 ? -1.460 6.793 9.541 1.00 98.38 177 ALA A C 1
ATOM 1437 O O . ALA A 1 177 ? -2.676 6.589 9.589 1.00 98.38 177 ALA A O 1
ATOM 1438 N N . THR A 1 178 ? -0.849 7.306 8.477 1.00 98.44 178 THR A N 1
ATOM 1439 C CA . THR A 1 178 ? -1.532 7.599 7.216 1.00 98.44 178 THR A CA 1
ATOM 1440 C C . THR A 1 178 ? -0.752 6.978 6.071 1.00 98.44 178 THR A C 1
ATOM 1442 O O . THR A 1 178 ? 0.444 7.228 5.944 1.00 98.44 178 THR A O 1
ATOM 1445 N N . GLN A 1 179 ? -1.435 6.204 5.231 1.00 98.12 179 GLN A N 1
ATOM 1446 C CA . GLN A 1 179 ? -0.896 5.696 3.974 1.00 98.12 179 GLN A CA 1
ATOM 1447 C C . GLN A 1 179 ? -1.504 6.475 2.811 1.00 98.12 179 GLN A C 1
ATOM 1449 O O . GLN A 1 179 ? -2.721 6.662 2.757 1.00 98.12 179 GLN A O 1
ATOM 1454 N N . LEU A 1 180 ? -0.650 6.903 1.884 1.00 97.38 180 LEU A N 1
ATOM 1455 C CA . LEU A 1 180 ? -1.017 7.695 0.717 1.00 97.38 180 LEU A CA 1
ATOM 1456 C C . LEU A 1 180 ? -0.489 7.022 -0.546 1.00 97.38 180 LEU A C 1
ATOM 1458 O O . LEU A 1 180 ? 0.691 6.668 -0.605 1.00 97.38 180 LEU A O 1
ATOM 1462 N N . HIS A 1 181 ? -1.319 6.889 -1.577 1.00 96.69 181 HIS A N 1
ATOM 1463 C CA . HIS A 1 181 ? -0.816 6.586 -2.917 1.00 96.69 181 HIS A CA 1
ATOM 1464 C C . HIS A 1 181 ? -1.730 7.096 -4.022 1.00 96.69 181 HIS A C 1
ATOM 1466 O O . HIS A 1 181 ? -2.911 7.377 -3.815 1.00 96.69 181 HIS A O 1
ATOM 1472 N N . THR A 1 182 ? -1.173 7.143 -5.228 1.00 96.44 182 THR A N 1
ATOM 1473 C CA . THR A 1 182 ? -1.923 7.408 -6.454 1.00 96.44 182 THR A CA 1
ATOM 1474 C C . THR A 1 182 ? -2.483 6.112 -7.028 1.00 96.44 182 THR A C 1
ATOM 1476 O O . THR A 1 182 ? -1.762 5.119 -7.150 1.00 96.44 182 THR A O 1
ATOM 1479 N N . PHE A 1 183 ? -3.751 6.122 -7.421 1.00 95.25 183 PHE A N 1
ATOM 1480 C CA . PHE A 1 183 ? -4.395 5.064 -8.192 1.00 95.25 183 PHE A CA 1
ATOM 1481 C C . PHE A 1 183 ? -4.987 5.635 -9.487 1.00 95.25 183 PHE A C 1
ATOM 1483 O O . PHE A 1 183 ? -5.198 6.840 -9.621 1.00 95.25 183 PHE A O 1
ATOM 1490 N N . ALA A 1 184 ? -5.221 4.766 -10.462 1.00 92.69 184 ALA A N 1
ATOM 1491 C CA . ALA A 1 184 ? -5.858 5.113 -11.726 1.00 92.69 184 ALA A CA 1
ATOM 1492 C C . ALA A 1 184 ? -6.540 3.868 -12.298 1.00 92.69 184 ALA A C 1
ATOM 1494 O O . ALA A 1 184 ? -6.117 2.745 -12.018 1.00 92.69 184 ALA A O 1
ATOM 1495 N N . MET A 1 185 ? -7.570 4.076 -13.116 1.00 84.56 185 MET A N 1
ATOM 1496 C CA . MET A 1 185 ? -8.322 2.993 -13.770 1.00 84.56 185 MET A CA 1
ATOM 1497 C C . MET A 1 185 ? -7.944 2.811 -15.244 1.00 84.56 185 MET A C 1
ATOM 1499 O O . MET A 1 185 ? -8.272 1.798 -15.861 1.00 84.56 185 MET A O 1
ATOM 1503 N N . GLN A 1 186 ? -7.264 3.806 -15.819 1.00 76.69 186 GLN A N 1
ATOM 1504 C CA . GLN A 1 186 ? -6.907 3.855 -17.231 1.00 76.69 186 GLN A CA 1
ATOM 1505 C C . GLN A 1 186 ? -5.468 3.381 -17.449 1.00 76.69 186 GLN A C 1
ATOM 1507 O O . GLN A 1 186 ? -4.546 3.878 -16.806 1.00 76.69 186 GLN A O 1
ATOM 1512 N N . GLY A 1 187 ? -5.267 2.459 -18.397 1.00 67.06 187 GLY A N 1
ATOM 1513 C CA . GLY A 1 187 ? -3.950 1.862 -18.658 1.00 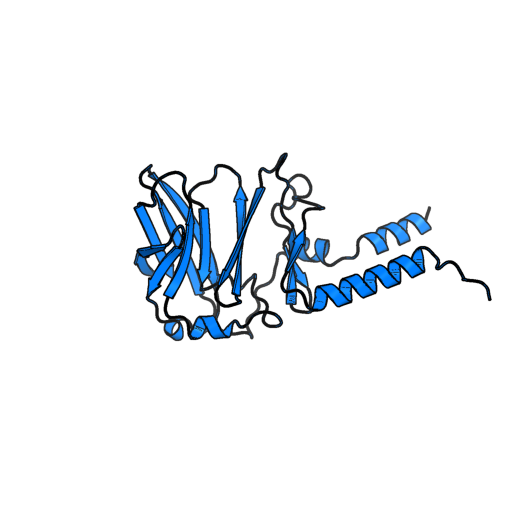67.06 187 GLY A CA 1
ATOM 1514 C C . GLY A 1 187 ? -3.008 2.619 -19.566 1.00 67.06 187 GLY A C 1
ATOM 1515 O O . GLY A 1 187 ? -1.839 2.264 -19.652 1.00 67.06 187 GLY A O 1
ATOM 1516 N N . SER A 1 188 ? -3.473 3.690 -20.201 1.00 68.12 188 SER A N 1
ATOM 1517 C CA . SER A 1 188 ? -2.625 4.550 -21.030 1.00 68.12 188 SER A CA 1
ATOM 1518 C C . SER A 1 188 ? -1.842 5.596 -20.230 1.00 68.12 188 SER A C 1
ATOM 1520 O O . SER A 1 188 ? -1.145 6.415 -20.824 1.00 68.12 188 SER A O 1
ATOM 1522 N N . LEU A 1 189 ? -1.969 5.620 -18.901 1.00 73.38 189 LEU A N 1
ATOM 1523 C CA . LEU A 1 189 ? -1.272 6.580 -18.049 1.00 73.38 189 LEU A CA 1
ATOM 1524 C C . LEU A 1 189 ? 0.110 6.040 -17.640 1.00 73.38 189 LEU A C 1
ATOM 1526 O O . LEU A 1 189 ? 0.280 4.841 -17.423 1.00 73.38 189 LEU A O 1
ATOM 1530 N N . SER A 1 190 ? 1.111 6.908 -17.481 1.00 71.19 190 SER A N 1
ATOM 1531 C CA . SER A 1 190 ? 2.448 6.495 -17.029 1.00 71.19 190 SER A CA 1
ATOM 1532 C C . SER A 1 190 ? 2.843 7.196 -15.732 1.00 71.19 190 SER A C 1
ATOM 1534 O O . SER A 1 190 ? 3.026 8.412 -15.720 1.00 71.19 190 SER A O 1
ATOM 1536 N N . LEU A 1 191 ? 3.041 6.421 -14.666 1.00 76.94 191 LEU A N 1
ATOM 1537 C CA . LEU A 1 191 ? 3.850 6.813 -13.511 1.00 76.94 191 LEU A CA 1
ATOM 1538 C C . LEU A 1 191 ? 5.143 6.009 -13.563 1.00 76.94 191 LEU A C 1
ATOM 1540 O O . LEU A 1 191 ? 5.113 4.815 -13.867 1.00 76.94 191 LEU A O 1
ATOM 1544 N N . LYS A 1 192 ? 6.271 6.671 -13.312 1.00 80.19 192 LYS A N 1
ATOM 1545 C CA . LYS A 1 192 ? 7.598 6.060 -13.395 1.00 80.19 192 LYS A CA 1
ATOM 1546 C C . LYS A 1 192 ? 8.206 5.926 -12.008 1.00 80.19 192 LYS A C 1
ATOM 1548 O O . LYS A 1 192 ? 7.961 6.755 -11.135 1.00 80.19 192 LYS A O 1
ATOM 1553 N N . PHE A 1 193 ? 8.995 4.873 -11.849 1.00 81.06 193 PHE A N 1
ATOM 1554 C CA . PHE A 1 193 ? 9.878 4.701 -10.706 1.00 81.06 193 PHE A CA 1
ATOM 1555 C C . PHE A 1 193 ? 10.996 5.740 -10.717 1.00 81.06 193 PHE A C 1
ATOM 1557 O O . PHE A 1 193 ? 11.253 6.388 -11.737 1.00 81.06 193 PHE A O 1
ATOM 1564 N N . ASP A 1 194 ? 11.668 5.867 -9.575 1.00 78.44 194 ASP A N 1
ATOM 1565 C CA . ASP A 1 194 ? 12.890 6.651 -9.480 1.00 78.44 194 ASP A CA 1
ATOM 1566 C C . ASP A 1 194 ? 13.918 6.165 -10.517 1.00 78.44 194 ASP A C 1
ATOM 1568 O O . ASP A 1 194 ? 14.119 4.958 -10.705 1.00 78.44 194 ASP A O 1
ATOM 1572 N N . LEU A 1 195 ? 14.534 7.112 -11.227 1.00 78.12 195 LEU A N 1
ATOM 1573 C CA . LEU A 1 195 ? 15.415 6.816 -12.356 1.00 78.12 195 LEU A CA 1
ATOM 1574 C C . LEU A 1 195 ? 16.724 6.160 -11.915 1.00 78.12 195 LEU A C 1
ATOM 1576 O O . LEU A 1 195 ? 17.234 5.311 -12.643 1.00 78.12 195 LEU A O 1
ATOM 1580 N N . LEU A 1 196 ? 17.257 6.516 -10.743 1.00 72.75 196 LEU A N 1
ATOM 1581 C CA . LEU A 1 196 ? 18.503 5.946 -10.232 1.00 72.75 196 LEU A CA 1
ATOM 1582 C C . LEU A 1 196 ? 18.272 4.529 -9.713 1.00 72.75 196 LEU A C 1
ATOM 1584 O O . LEU A 1 196 ? 19.049 3.635 -10.039 1.00 72.75 196 LEU A O 1
ATOM 1588 N N . ALA A 1 197 ? 17.180 4.306 -8.974 1.00 69.94 197 ALA A N 1
ATOM 1589 C CA . ALA A 1 197 ? 16.787 2.962 -8.541 1.00 69.94 197 ALA A CA 1
ATOM 1590 C C . ALA A 1 197 ? 16.523 2.048 -9.742 1.00 69.94 197 ALA A C 1
ATOM 1592 O O . ALA A 1 197 ? 17.003 0.917 -9.785 1.00 69.94 197 ALA A O 1
ATOM 1593 N N . SER A 1 198 ? 15.823 2.567 -10.753 1.00 75.94 198 SER A N 1
ATOM 1594 C CA . SER A 1 198 ? 15.548 1.817 -11.978 1.00 75.94 198 SER A CA 1
ATOM 1595 C C . SER A 1 198 ? 16.817 1.524 -12.767 1.00 75.94 198 SER A C 1
ATOM 1597 O O . SER A 1 198 ? 17.001 0.397 -13.204 1.00 75.94 198 SER A O 1
ATOM 1599 N N . TRP A 1 199 ? 17.718 2.494 -12.930 1.00 78.75 199 TRP A N 1
ATOM 1600 C CA . TRP A 1 199 ? 18.991 2.255 -13.606 1.00 78.75 199 TRP A CA 1
ATOM 1601 C C . TRP A 1 199 ? 19.822 1.197 -12.877 1.00 78.75 199 TRP A C 1
ATOM 1603 O O . TRP A 1 199 ? 20.350 0.296 -13.523 1.00 78.75 199 TRP A O 1
ATOM 1613 N N . LEU A 1 200 ? 19.899 1.262 -11.545 1.00 73.62 200 LEU A N 1
ATOM 1614 C CA . LEU A 1 200 ? 20.638 0.279 -10.763 1.00 73.62 200 LEU A CA 1
ATOM 1615 C C . LEU A 1 200 ? 20.050 -1.129 -10.934 1.00 73.62 200 LEU A C 1
ATOM 1617 O O . LEU A 1 200 ? 20.798 -2.057 -11.193 1.00 73.62 200 LEU A O 1
ATOM 1621 N N . LEU A 1 201 ? 18.738 -1.309 -10.820 1.00 68.81 201 LEU A N 1
ATOM 1622 C CA . LEU A 1 201 ? 18.146 -2.651 -10.871 1.00 68.81 201 LEU A CA 1
ATOM 1623 C C . LEU A 1 201 ? 18.064 -3.229 -12.289 1.00 68.81 201 LEU A C 1
ATOM 1625 O O . LEU A 1 201 ? 18.213 -4.429 -12.475 1.00 68.81 201 LEU A O 1
ATOM 1629 N N . LEU A 1 202 ? 17.859 -2.385 -13.302 1.00 75.31 202 LEU A N 1
ATOM 1630 C CA . LEU A 1 202 ? 17.724 -2.834 -14.691 1.00 75.31 202 LEU A CA 1
ATOM 1631 C C . LEU A 1 202 ? 19.073 -3.042 -15.396 1.00 75.31 202 LEU A C 1
ATOM 1633 O O . LEU A 1 202 ? 19.105 -3.589 -16.498 1.00 75.31 202 LEU A O 1
ATOM 1637 N N . THR A 1 203 ? 20.184 -2.585 -14.810 1.00 68.88 203 THR A N 1
ATOM 1638 C CA . THR A 1 203 ? 21.516 -2.771 -15.397 1.00 68.88 203 THR A CA 1
ATOM 1639 C C . THR A 1 203 ? 22.131 -4.078 -14.905 1.00 68.88 203 THR A C 1
ATOM 1641 O O . THR A 1 203 ? 22.319 -4.275 -13.708 1.00 68.88 203 THR A O 1
ATOM 1644 N N . ASP A 1 204 ? 22.539 -4.941 -15.835 1.00 57.84 204 ASP A N 1
ATOM 1645 C CA . ASP A 1 204 ? 23.363 -6.119 -15.543 1.00 57.84 204 ASP A CA 1
ATOM 1646 C C . ASP A 1 204 ? 24.773 -5.685 -15.087 1.00 57.84 204 ASP A C 1
ATOM 1648 O O . ASP A 1 204 ? 25.725 -5.607 -15.871 1.00 57.84 204 ASP A O 1
ATOM 1652 N N . HIS A 1 205 ? 24.936 -5.381 -13.796 1.00 53.16 205 HIS A N 1
ATOM 1653 C CA . HIS A 1 205 ? 26.222 -4.949 -13.217 1.00 53.16 205 HIS A CA 1
ATOM 1654 C C . HIS A 1 205 ? 27.342 -5.979 -13.399 1.00 53.16 205 HIS A C 1
ATOM 1656 O O . HIS A 1 205 ? 28.519 -5.622 -13.434 1.00 53.16 205 HIS A O 1
ATOM 1662 N N . TYR A 1 206 ? 26.995 -7.255 -13.582 1.00 44.88 206 TYR A N 1
ATOM 1663 C CA . TYR A 1 206 ? 27.963 -8.320 -13.847 1.00 44.88 206 TYR A CA 1
ATOM 1664 C C . TYR A 1 206 ? 28.677 -8.144 -15.203 1.00 44.88 206 TYR A C 1
ATOM 1666 O O . TYR A 1 206 ? 29.879 -8.414 -15.296 1.00 44.88 206 TYR A O 1
ATOM 1674 N N . ILE A 1 207 ? 27.983 -7.647 -16.238 1.00 47.03 207 ILE A N 1
ATOM 1675 C CA . ILE A 1 207 ? 28.585 -7.415 -17.561 1.00 47.03 207 ILE A CA 1
ATOM 1676 C C . ILE A 1 207 ? 29.704 -6.377 -17.424 1.00 47.03 207 ILE A C 1
ATOM 1678 O O . ILE A 1 207 ? 30.804 -6.582 -17.935 1.00 47.03 207 ILE A O 1
ATOM 1682 N N . TRP A 1 208 ? 29.482 -5.325 -16.637 1.00 43.03 208 TRP A N 1
ATOM 1683 C CA . TRP A 1 208 ? 30.484 -4.290 -16.379 1.00 43.03 208 TRP A CA 1
ATOM 1684 C C . TRP A 1 208 ? 31.674 -4.786 -15.558 1.00 43.03 208 TRP A C 1
ATOM 1686 O O . TRP A 1 208 ? 32.814 -4.485 -15.912 1.00 43.03 208 TRP A O 1
ATOM 1696 N N . VAL A 1 209 ? 31.445 -5.594 -14.519 1.00 44.19 209 VAL A N 1
ATOM 1697 C CA . VAL A 1 209 ? 32.535 -6.191 -13.725 1.00 44.19 209 VAL A CA 1
ATOM 1698 C C . VAL A 1 209 ? 33.404 -7.114 -14.587 1.00 44.19 209 VAL A C 1
ATOM 1700 O O . VAL A 1 209 ? 34.624 -7.058 -14.473 1.00 44.19 209 VAL A O 1
ATOM 1703 N N . SER A 1 210 ? 32.811 -7.880 -15.512 1.00 41.97 210 SER A N 1
ATOM 1704 C CA . SER A 1 210 ? 33.567 -8.743 -16.435 1.00 41.97 210 SER A CA 1
ATOM 1705 C C . SER A 1 210 ? 34.376 -7.965 -17.485 1.00 41.97 210 SER A C 1
ATOM 1707 O O . SER A 1 210 ? 35.491 -8.352 -17.820 1.00 41.97 210 SER A O 1
ATOM 1709 N N . ILE A 1 211 ? 33.867 -6.822 -17.960 1.00 46.03 211 ILE A N 1
ATOM 1710 C CA . ILE A 1 211 ? 34.575 -5.947 -18.912 1.00 46.03 211 ILE A CA 1
ATOM 1711 C C . ILE A 1 211 ? 35.738 -5.203 -18.238 1.00 46.03 211 ILE A C 1
ATOM 1713 O O . ILE A 1 211 ? 36.739 -4.903 -18.890 1.00 46.03 211 ILE A O 1
ATOM 1717 N N . ILE A 1 212 ? 35.617 -4.886 -16.946 1.00 46.38 212 ILE A N 1
ATOM 1718 C CA . ILE A 1 212 ? 36.673 -4.216 -16.177 1.00 46.38 212 ILE A CA 1
ATOM 1719 C C . ILE A 1 212 ? 37.733 -5.223 -15.711 1.00 46.38 212 ILE A C 1
ATOM 1721 O O . ILE A 1 212 ? 38.915 -4.887 -15.733 1.00 46.38 212 ILE A O 1
ATOM 1725 N N . SER A 1 213 ? 37.349 -6.455 -15.355 1.00 41.28 213 SER A N 1
ATOM 1726 C CA . SER A 1 213 ? 38.310 -7.512 -15.008 1.00 41.28 213 SER A CA 1
ATOM 1727 C C . SER A 1 213 ? 39.096 -8.028 -16.212 1.00 41.28 213 SER A C 1
ATOM 1729 O O . SER A 1 213 ? 40.220 -8.469 -16.042 1.00 41.28 213 SER A O 1
ATOM 1731 N N . ASP A 1 214 ? 38.543 -7.943 -17.426 1.00 43.34 214 ASP A N 1
ATOM 1732 C CA . ASP A 1 214 ? 39.251 -8.301 -18.666 1.00 43.34 214 ASP A CA 1
ATOM 1733 C C . ASP A 1 214 ? 40.204 -7.177 -19.154 1.00 43.34 214 ASP A C 1
ATOM 1735 O O . ASP A 1 214 ? 40.848 -7.312 -20.197 1.00 43.34 214 ASP A O 1
ATOM 1739 N N . LYS A 1 215 ? 40.305 -6.055 -18.420 1.00 44.56 215 LYS A N 1
ATOM 1740 C CA . LYS A 1 215 ? 41.209 -4.923 -18.709 1.00 44.56 215 LYS A CA 1
ATOM 1741 C C . LYS A 1 215 ? 42.357 -4.747 -17.700 1.00 44.56 215 LYS A C 1
ATOM 1743 O O . LYS A 1 215 ? 43.076 -3.753 -17.813 1.00 44.56 215 LYS A O 1
ATOM 1748 N N . TRP A 1 216 ? 42.553 -5.692 -16.777 1.00 37.44 216 TRP A N 1
ATOM 1749 C CA . TRP A 1 216 ? 43.692 -5.736 -15.850 1.00 37.44 216 TRP A CA 1
ATOM 1750 C C . TRP A 1 216 ? 44.307 -7.130 -15.776 1.00 37.44 216 TRP A C 1
ATOM 1752 O O . TRP A 1 216 ? 43.545 -8.097 -15.570 1.00 37.44 216 TRP A O 1
#

Organism: NCBI:txid3147026

Radius of gyration: 20.81 Å; chains: 1; bounding box: 62×54×50 Å